Protein AF-X1U9V8-F1 (afdb_monomer_lite)

InterPro domains:
  IPR007696 DNA mismatch repair protein MutS, core [PF05192] (17-174)
  IPR007696 DNA mismatch repair protein MutS, core [SM00533] (2-206)
  IPR007861 DNA mismatch repair protein MutS, clamp [PF05190] (43-134)
  IPR027417 P-loop containing nucleoside triphosphate hydrolase [G3DSA:3.40.50.300] (182-241)
  IPR027417 P-loop containing nucleoside triphosphate hydrolase [SSF52540] (182-241)
  IPR036187 DNA mismatch repair protein MutS, core domain superfamily [SSF48334] (4-179)
  IPR045076 DNA mismatch repair MutS [PTHR11361] (25-241)

Secondary structure (DSSP, 8-state):
-THHHHHHHHH----HHHHHHHHHHB-SS--SSGGG---BPTTS-HHHHHHHHHHHHHHHHHHHHHHHHHHHH--TT-EEEEETTTEEEEEEEGGGGGG--TTPEEEEE-SSEEEEE-HHHHHHHHHHHHHHHHHHHHHHHHHHHHHHHHHTTHHHHHHHHHHHHHHHHHHHHHHHHHHTT--PPPP-SSSEEEEEEE--TTHHHH-SSS----EEEEEETTTBS-------TTSSHHHH-

Foldseek 3Di:
DPPVCVVLVVLQDDPVVLVVLQVQFADPDADPDLLVPPGGDPPPDPVLNVLVVQLVVLVVVLVCVQVVVCVVQVQPPWDWDQDPVQGIWIWGFPVCPVSDDPQWAWDADDPGTTITDGPVNVVSRVSNVVSSVVSSVVSVVSVVVSVVVVVVCVVSVVSSVVSVVVVVVVVVVVCLCVVVVNDDDDDDPFQKDWDDQADQSVVQVVDDPDGTRGDIDIDGPPPHPDDDDDDDPPPCPVVVD

Radius of gyration: 37.0 Å; chains: 1; bounding box: 80×45×92 Å

Structure (mmCIF, N/CA/C/O backbone):
data_AF-X1U9V8-F1
#
_entry.id   AF-X1U9V8-F1
#
loop_
_atom_site.group_PDB
_atom_site.id
_atom_site.type_symbol
_atom_site.label_atom_id
_atom_site.label_alt_id
_atom_site.label_comp_id
_atom_site.label_asym_id
_atom_site.label_entity_id
_atom_site.label_seq_id
_atom_site.pdbx_PDB_ins_code
_atom_site.Cartn_x
_atom_site.Cartn_y
_atom_site.Cartn_z
_atom_site.occupancy
_atom_site.B_iso_or_equiv
_atom_site.auth_seq_id
_atom_site.auth_comp_id
_atom_site.auth_asym_id
_atom_site.auth_atom_id
_atom_site.pdbx_PDB_model_num
ATOM 1 N N . GLY A 1 1 ? 20.870 -18.291 -27.770 1.00 47.66 1 GLY A N 1
ATOM 2 C CA . GLY A 1 1 ? 19.535 -17.671 -27.736 1.00 47.66 1 GLY A CA 1
ATOM 3 C C . GLY A 1 1 ? 19.126 -17.398 -26.309 1.00 47.66 1 GLY A C 1
ATOM 4 O O . GLY A 1 1 ? 19.008 -16.241 -25.942 1.00 47.66 1 GLY A O 1
ATOM 5 N N . ASP A 1 2 ? 19.013 -18.451 -25.500 1.00 52.34 2 ASP A N 1
ATOM 6 C CA . ASP A 1 2 ? 18.370 -18.388 -24.178 1.00 52.34 2 ASP A CA 1
ATOM 7 C C . ASP A 1 2 ? 19.174 -17.698 -23.061 1.00 52.34 2 ASP A C 1
ATOM 9 O O . ASP A 1 2 ? 18.604 -17.300 -22.052 1.00 52.34 2 ASP A O 1
ATOM 13 N N . SER A 1 3 ? 20.487 -17.486 -23.215 1.00 64.06 3 SER A N 1
ATOM 14 C CA . SER A 1 3 ? 21.319 -17.017 -22.093 1.00 64.06 3 SER A CA 1
ATOM 15 C C . SER A 1 3 ? 21.092 -15.559 -21.674 1.00 64.06 3 SER A C 1
ATOM 17 O O . SER A 1 3 ? 21.419 -15.211 -20.546 1.00 64.06 3 SER A O 1
ATOM 19 N N . LEU A 1 4 ? 20.548 -14.699 -22.546 1.00 73.69 4 LEU A N 1
ATOM 20 C CA . LEU A 1 4 ? 20.422 -13.256 -22.277 1.00 73.69 4 LEU A CA 1
ATOM 21 C C . LEU A 1 4 ? 19.292 -12.905 -21.299 1.00 73.69 4 LEU A C 1
ATOM 23 O O . LEU A 1 4 ? 19.323 -11.829 -20.713 1.00 73.69 4 LEU A O 1
ATOM 27 N N . ILE A 1 5 ? 18.311 -13.795 -21.128 1.00 81.00 5 ILE A N 1
ATOM 28 C CA . ILE A 1 5 ? 17.134 -13.578 -20.266 1.00 81.00 5 ILE A CA 1
ATOM 29 C C . ILE A 1 5 ? 17.153 -14.526 -19.055 1.00 81.00 5 ILE A C 1
ATOM 31 O O . ILE A 1 5 ? 16.421 -14.316 -18.096 1.00 81.00 5 ILE A O 1
ATOM 35 N N . ASN A 1 6 ? 18.032 -15.534 -19.035 1.00 85.38 6 ASN A N 1
ATOM 36 C CA . ASN A 1 6 ? 18.112 -16.490 -17.926 1.00 85.38 6 ASN A CA 1
ATOM 37 C C . ASN A 1 6 ? 18.363 -15.824 -16.567 1.00 85.38 6 ASN A C 1
ATOM 39 O O . ASN A 1 6 ? 17.766 -16.242 -15.582 1.00 85.38 6 ASN A O 1
ATOM 43 N N . TRP A 1 7 ? 19.146 -14.743 -16.525 1.00 87.44 7 TRP A N 1
ATOM 44 C CA . TRP A 1 7 ? 19.353 -13.989 -15.288 1.00 87.44 7 TRP A CA 1
ATOM 45 C C . TRP A 1 7 ? 18.036 -13.414 -14.733 1.00 87.44 7 TRP A C 1
ATOM 47 O O . TRP A 1 7 ? 17.821 -13.460 -13.530 1.00 87.44 7 TRP A O 1
ATOM 57 N N . LEU A 1 8 ? 17.097 -12.967 -15.584 1.00 87.94 8 LEU A N 1
ATOM 58 C CA . LEU A 1 8 ? 15.777 -12.508 -15.126 1.00 87.94 8 LEU A CA 1
ATOM 59 C C . LEU A 1 8 ? 14.996 -13.639 -14.466 1.00 87.94 8 LEU A C 1
ATOM 61 O O . LEU A 1 8 ? 14.300 -13.415 -13.483 1.00 87.94 8 LEU A O 1
ATOM 65 N N . ARG A 1 9 ? 15.116 -14.864 -14.983 1.00 85.62 9 ARG A N 1
ATOM 66 C CA . ARG A 1 9 ? 14.482 -16.038 -14.377 1.00 85.62 9 ARG A CA 1
ATOM 67 C C . ARG A 1 9 ? 15.081 -16.360 -13.007 1.00 85.62 9 ARG A C 1
ATOM 69 O O . ARG A 1 9 ? 14.343 -16.781 -12.121 1.00 85.62 9 ARG A O 1
ATOM 76 N N . ASP A 1 10 ? 16.383 -16.153 -12.840 1.00 86.81 10 ASP A N 1
ATOM 77 C CA . ASP A 1 10 ? 17.079 -16.379 -11.572 1.00 86.81 10 ASP A CA 1
ATOM 78 C C . ASP A 1 10 ? 16.737 -15.321 -10.509 1.00 86.81 10 ASP A C 1
ATOM 80 O O . ASP A 1 10 ? 16.761 -15.641 -9.316 1.00 86.81 10 ASP A O 1
ATOM 84 N N . GLU A 1 11 ? 16.384 -14.102 -10.932 1.00 87.69 11 GLU A N 1
ATOM 85 C CA . GLU A 1 11 ? 15.936 -12.995 -10.070 1.00 87.69 11 GLU A CA 1
ATOM 86 C C . GLU A 1 11 ? 14.419 -13.020 -9.788 1.00 87.69 11 GLU A C 1
ATOM 88 O O . GLU A 1 11 ? 13.974 -12.599 -8.722 1.00 87.69 11 GLU A O 1
ATOM 93 N N . LEU A 1 12 ? 13.600 -13.570 -10.696 1.00 88.19 12 LEU A N 1
ATOM 94 C CA . LEU A 1 12 ? 12.152 -13.774 -10.518 1.00 88.19 12 LEU A CA 1
ATOM 95 C C . LEU A 1 12 ? 11.850 -14.962 -9.589 1.00 88.19 12 LEU A C 1
ATOM 97 O O . LEU A 1 12 ? 11.135 -15.900 -9.950 1.00 88.19 12 LEU A O 1
ATOM 101 N N . LYS A 1 13 ? 12.394 -14.929 -8.373 1.00 87.44 13 LYS A N 1
ATOM 102 C CA . LYS A 1 13 ? 12.151 -15.935 -7.335 1.00 87.44 13 LYS A CA 1
ATOM 103 C C . LYS A 1 13 ? 10.982 -15.514 -6.451 1.00 87.44 13 LYS A C 1
ATOM 105 O O . LYS A 1 13 ? 11.129 -14.564 -5.685 1.00 87.44 13 LYS A O 1
ATOM 110 N N . PRO A 1 14 ? 9.839 -16.221 -6.501 1.00 85.69 14 PRO A N 1
ATOM 111 C CA . PRO A 1 14 ? 8.702 -15.900 -5.653 1.00 85.69 14 PRO A CA 1
ATOM 112 C C . PRO A 1 14 ? 9.069 -15.971 -4.169 1.00 85.69 14 PRO A C 1
ATOM 114 O O . PRO A 1 14 ? 9.855 -16.826 -3.759 1.00 85.69 14 PRO A O 1
ATOM 117 N N . CYS A 1 15 ? 8.418 -15.132 -3.364 1.00 88.38 15 CYS A N 1
ATOM 118 C CA . CYS A 1 15 ? 8.516 -15.148 -1.905 1.00 88.38 15 CYS A CA 1
ATOM 119 C C . CYS A 1 15 ? 7.178 -15.625 -1.298 1.00 88.38 15 CYS A C 1
ATOM 121 O O . CYS A 1 15 ? 6.464 -14.829 -0.679 1.00 88.38 15 CYS A O 1
ATOM 123 N N . PRO A 1 16 ? 6.762 -16.889 -1.534 1.00 91.75 16 PRO A N 1
ATOM 124 C CA . PRO A 1 16 ? 5.409 -17.347 -1.220 1.00 91.75 16 PRO A CA 1
ATOM 125 C C . PRO A 1 16 ? 5.117 -17.327 0.281 1.00 91.75 16 PRO A C 1
ATOM 127 O O . PRO A 1 16 ? 3.978 -17.101 0.676 1.00 91.75 16 PRO A O 1
ATOM 130 N N . GLU A 1 17 ? 6.136 -17.517 1.116 1.00 92.88 17 GLU A N 1
ATOM 131 C CA . GLU A 1 17 ? 6.015 -17.473 2.574 1.00 92.88 17 GLU A CA 1
ATOM 132 C C . GLU A 1 17 ? 5.517 -16.108 3.076 1.00 92.88 17 GLU A C 1
ATOM 134 O O . GLU A 1 17 ? 4.557 -16.049 3.839 1.00 92.88 17 GLU A O 1
ATOM 139 N N . PHE A 1 18 ? 6.077 -15.004 2.569 1.00 93.12 18 PHE A N 1
ATOM 140 C CA . PHE A 1 18 ? 5.663 -13.654 2.957 1.00 93.12 18 PHE A CA 1
ATOM 141 C C . PHE A 1 18 ? 4.331 -13.261 2.330 1.00 93.12 18 PHE A C 1
ATOM 143 O O . PHE A 1 18 ? 3.527 -12.595 2.975 1.00 93.12 18 PHE A O 1
ATOM 150 N N . ALA A 1 19 ? 4.059 -13.710 1.101 1.00 93.50 19 ALA A N 1
ATOM 151 C CA . ALA A 1 19 ? 2.743 -13.535 0.493 1.00 93.50 19 ALA A CA 1
ATOM 152 C C . ALA A 1 19 ? 1.649 -14.235 1.319 1.00 93.50 19 ALA A C 1
ATOM 154 O O . ALA A 1 19 ? 0.585 -13.662 1.543 1.00 93.50 19 ALA A O 1
ATOM 155 N N . THR A 1 20 ? 1.936 -15.441 1.818 1.00 95.69 20 THR A N 1
ATOM 156 C CA . THR A 1 20 ? 1.023 -16.219 2.668 1.00 95.69 20 THR A CA 1
ATOM 157 C C . THR A 1 20 ? 0.838 -15.542 4.020 1.00 95.69 20 THR A C 1
ATOM 159 O O . THR A 1 20 ? -0.295 -15.320 4.429 1.00 95.69 20 THR A O 1
ATOM 162 N N . LEU A 1 21 ? 1.930 -15.109 4.662 1.00 95.88 21 LEU A N 1
ATOM 163 C CA . LEU A 1 21 ? 1.878 -14.341 5.907 1.00 95.88 21 LEU A CA 1
ATOM 164 C C . LEU A 1 21 ? 0.991 -13.096 5.770 1.00 95.88 21 LEU A C 1
ATOM 166 O O . LEU A 1 21 ? 0.131 -12.863 6.612 1.00 95.88 21 LEU A O 1
ATOM 170 N N . ILE A 1 22 ? 1.175 -12.300 4.711 1.00 96.12 22 ILE A N 1
ATOM 171 C CA . ILE A 1 22 ? 0.363 -11.098 4.478 1.00 96.12 22 ILE A CA 1
ATOM 172 C C . ILE A 1 22 ? -1.104 -11.477 4.250 1.00 96.12 22 ILE A C 1
ATOM 174 O O . ILE A 1 22 ? -1.985 -10.841 4.826 1.00 96.12 22 ILE A O 1
ATOM 178 N N . ALA A 1 23 ? -1.375 -12.516 3.455 1.00 96.12 23 ALA A N 1
ATOM 179 C CA . ALA A 1 23 ? -2.735 -12.967 3.170 1.00 96.12 23 ALA A CA 1
ATOM 180 C C . ALA A 1 23 ? -3.468 -13.467 4.428 1.00 96.12 23 ALA A C 1
ATOM 182 O O . ALA A 1 23 ? -4.649 -13.178 4.611 1.00 96.12 23 ALA A O 1
ATOM 183 N N . GLU A 1 24 ? -2.774 -14.184 5.311 1.00 96.81 24 GLU A N 1
ATOM 184 C CA . GLU A 1 24 ? -3.326 -14.685 6.573 1.00 96.81 24 GLU A CA 1
ATOM 185 C C . GLU A 1 24 ? -3.474 -13.582 7.627 1.00 96.81 24 GLU A C 1
ATOM 187 O O . GLU A 1 24 ? -4.406 -13.625 8.431 1.00 96.81 24 GLU A O 1
ATOM 192 N N . ALA A 1 25 ? -2.591 -12.581 7.620 1.00 97.19 25 ALA A N 1
ATOM 193 C CA . ALA A 1 25 ? -2.524 -11.577 8.674 1.00 97.19 25 ALA A CA 1
ATOM 194 C C . ALA A 1 25 ? -3.307 -10.292 8.390 1.00 97.19 25 ALA A C 1
ATOM 196 O O . ALA A 1 25 ? -3.819 -9.678 9.325 1.00 97.19 25 ALA A O 1
ATOM 197 N N . ILE A 1 26 ? -3.406 -9.866 7.129 1.00 96.94 26 ILE A N 1
ATOM 198 C CA . ILE A 1 26 ? -4.000 -8.583 6.730 1.00 96.94 26 ILE A CA 1
ATOM 199 C C . ILE A 1 26 ? -5.325 -8.830 6.003 1.00 96.94 26 ILE A C 1
ATOM 201 O O . ILE A 1 26 ? -5.454 -9.767 5.212 1.00 96.94 26 ILE A O 1
ATOM 205 N N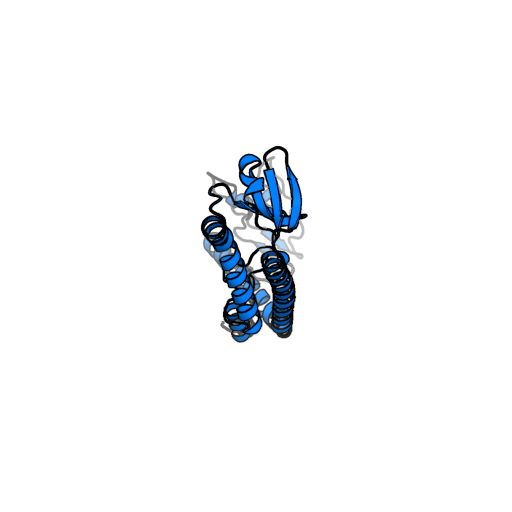 . VAL A 1 27 ? -6.337 -8.008 6.289 1.00 96.88 27 VAL A N 1
ATOM 206 C CA . VAL A 1 27 ? -7.627 -8.049 5.575 1.00 96.88 27 VAL A CA 1
ATOM 207 C C . VAL A 1 27 ? -7.472 -7.610 4.112 1.00 96.88 27 VAL A C 1
ATOM 209 O O . VAL A 1 27 ? -6.570 -6.850 3.782 1.00 96.88 27 VAL A O 1
ATOM 212 N N . ASP A 1 28 ? -8.375 -8.042 3.228 1.00 94.94 28 ASP A N 1
ATOM 213 C CA . ASP A 1 28 ? -8.261 -7.763 1.782 1.00 94.94 28 ASP A CA 1
ATOM 214 C C . ASP A 1 28 ? -8.384 -6.268 1.438 1.00 94.94 28 ASP A C 1
ATOM 216 O O . ASP A 1 28 ? -7.817 -5.793 0.457 1.00 94.94 28 ASP A O 1
ATOM 220 N N . GLN A 1 29 ? -9.140 -5.525 2.249 1.00 93.81 29 GLN A N 1
ATOM 221 C CA . GLN A 1 29 ? -9.331 -4.081 2.121 1.00 93.81 29 GLN A CA 1
ATOM 222 C C . GLN A 1 29 ? -9.032 -3.417 3.466 1.00 93.81 29 GLN A C 1
ATOM 224 O O . GLN A 1 29 ? -9.960 -3.164 4.240 1.00 93.81 29 GLN A O 1
ATOM 229 N N . PRO A 1 30 ? -7.746 -3.199 3.796 1.00 93.75 30 PRO A N 1
ATOM 230 C CA . PRO A 1 30 ? -7.390 -2.546 5.041 1.00 93.75 30 PRO A CA 1
ATOM 231 C C . PRO A 1 30 ? -7.790 -1.061 4.987 1.00 93.75 30 PRO A C 1
ATOM 233 O O . PRO A 1 30 ? -7.754 -0.454 3.910 1.00 93.75 30 PRO A O 1
ATOM 236 N N . PRO A 1 31 ? -8.167 -0.461 6.126 1.00 93.56 31 PRO A N 1
ATOM 237 C CA . PRO A 1 31 ? -8.368 0.980 6.216 1.00 93.56 31 PRO A CA 1
ATOM 238 C C . PRO A 1 31 ? -7.096 1.768 5.877 1.00 93.56 31 PRO A C 1
ATOM 240 O O . PRO A 1 31 ? -5.984 1.237 5.890 1.00 93.56 31 PRO A O 1
ATOM 243 N N . ALA A 1 32 ? -7.264 3.057 5.570 1.00 90.06 32 ALA A N 1
ATOM 244 C CA . ALA A 1 32 ? -6.160 3.915 5.138 1.00 90.06 32 ALA A CA 1
ATOM 245 C C . ALA A 1 32 ? -5.178 4.225 6.278 1.00 90.06 32 ALA A C 1
ATOM 247 O O . ALA A 1 32 ? -3.977 4.376 6.045 1.00 90.06 32 ALA A O 1
ATOM 248 N N . GLY A 1 33 ? -5.701 4.333 7.500 1.00 86.81 33 GLY A N 1
ATOM 249 C CA . GLY A 1 33 ? -4.947 4.606 8.714 1.00 86.81 33 GLY A CA 1
ATOM 250 C C . GLY A 1 33 ? -4.965 3.419 9.667 1.00 86.81 33 GLY A C 1
ATOM 251 O O . GLY A 1 33 ? -5.968 2.722 9.813 1.00 86.81 33 GLY A O 1
ATOM 252 N N . LEU A 1 34 ? -3.847 3.195 10.353 1.00 86.38 34 LEU A N 1
ATOM 253 C CA . LEU A 1 34 ? -3.749 2.143 11.368 1.00 86.38 34 LEU A CA 1
ATOM 254 C C . LEU A 1 34 ? -4.539 2.494 12.639 1.00 86.38 34 LEU A C 1
ATOM 256 O O . LEU A 1 34 ? -4.984 1.612 13.368 1.00 86.38 34 LEU A O 1
ATOM 260 N N . ASP A 1 35 ? -4.744 3.788 12.869 1.00 82.56 35 ASP A N 1
ATOM 261 C CA . ASP A 1 35 ? -5.578 4.374 13.916 1.00 82.56 35 ASP A CA 1
ATOM 262 C C . ASP A 1 35 ? -7.077 4.104 13.721 1.00 82.56 35 ASP A C 1
ATOM 264 O O . ASP A 1 35 ? -7.828 4.087 14.698 1.00 82.56 35 ASP A O 1
ATOM 268 N N . GLU A 1 36 ? -7.514 3.836 12.488 1.00 83.62 36 GLU A N 1
ATOM 269 C CA . GLU A 1 36 ? -8.891 3.419 12.196 1.00 83.62 36 GLU A CA 1
ATOM 270 C C . GLU A 1 36 ? -9.168 1.973 12.660 1.00 83.62 36 GLU A C 1
ATOM 272 O O . GLU A 1 36 ? -10.324 1.608 12.892 1.00 83.62 36 GLU A O 1
ATOM 277 N N . GLY A 1 37 ? -8.109 1.175 12.870 1.00 88.94 37 GLY A N 1
ATOM 278 C CA . GLY A 1 37 ? -8.170 -0.223 13.303 1.00 88.94 37 GLY A CA 1
ATOM 279 C C . GLY A 1 37 ? -8.792 -1.163 12.264 1.00 88.94 37 GLY A C 1
ATOM 280 O O . GLY A 1 37 ? -9.273 -0.742 11.220 1.00 88.94 37 GLY A O 1
ATOM 281 N N . GLY A 1 38 ? -8.802 -2.471 12.532 1.00 92.12 38 GLY A N 1
ATOM 282 C CA . GLY A 1 38 ? -9.385 -3.452 11.601 1.00 92.12 38 GLY A CA 1
ATOM 283 C C . GLY A 1 38 ? -8.499 -3.802 10.398 1.00 92.12 38 GLY A C 1
ATOM 284 O O . GLY A 1 38 ? -8.998 -4.275 9.382 1.00 92.12 38 GLY A O 1
ATOM 285 N N . VAL A 1 39 ? -7.189 -3.597 10.525 1.00 96.00 39 VAL A N 1
ATOM 286 C CA . VAL A 1 39 ? -6.159 -3.992 9.556 1.00 96.00 39 VAL A CA 1
ATOM 287 C C . VAL A 1 39 ? -5.858 -5.492 9.660 1.00 96.00 39 VAL A C 1
ATOM 289 O O . VAL A 1 39 ? -5.671 -6.167 8.648 1.00 96.00 39 VAL A O 1
ATOM 292 N N . ILE A 1 40 ? -5.825 -6.029 10.882 1.00 97.12 40 ILE A N 1
ATOM 293 C CA . ILE A 1 40 ? -5.470 -7.424 11.154 1.00 97.12 40 ILE A CA 1
ATOM 294 C C . ILE A 1 40 ? -6.686 -8.330 10.959 1.00 97.12 40 ILE A C 1
ATOM 296 O O . ILE A 1 40 ? -7.760 -8.099 11.538 1.00 97.12 40 ILE A O 1
ATOM 300 N N . ARG A 1 41 ? -6.497 -9.393 10.173 1.00 97.12 41 ARG A N 1
ATOM 301 C CA . ARG A 1 41 ? -7.519 -10.380 9.821 1.00 97.12 41 ARG A CA 1
ATOM 302 C C . ARG A 1 41 ? -8.001 -11.151 11.062 1.00 97.12 41 ARG A C 1
ATOM 304 O O . ARG A 1 41 ? -7.181 -11.553 11.890 1.00 97.12 41 ARG A O 1
ATOM 311 N N . PRO A 1 42 ? -9.321 -11.382 11.212 1.00 96.00 42 PRO A N 1
ATOM 312 C CA . PRO A 1 42 ? -9.840 -12.281 12.241 1.00 96.00 42 PRO A CA 1
ATOM 313 C C . PRO A 1 42 ? -9.233 -13.683 12.118 1.00 96.00 42 PRO A C 1
ATOM 315 O O . PRO A 1 42 ? -9.107 -14.202 11.010 1.00 96.00 42 PRO A O 1
ATOM 318 N N . GLY A 1 43 ? -8.884 -14.301 13.241 1.00 95.69 43 GLY A N 1
ATOM 319 C CA . GLY A 1 43 ? -8.235 -15.611 13.300 1.00 95.69 43 GLY A CA 1
ATOM 320 C C . GLY A 1 43 ? -6.706 -15.564 13.317 1.00 95.69 43 GLY A C 1
ATOM 321 O O . GLY A 1 43 ? -6.088 -16.568 13.662 1.00 95.69 43 GLY A O 1
ATOM 322 N N . PHE A 1 44 ? -6.084 -14.419 13.007 1.00 97.19 44 PHE A N 1
ATOM 323 C CA . PHE A 1 44 ? -4.624 -14.284 13.051 1.00 97.19 44 PHE A CA 1
ATOM 324 C C . PHE A 1 44 ? -4.078 -14.239 14.487 1.00 97.19 44 PHE A C 1
ATOM 326 O O . PHE A 1 44 ? -3.019 -14.789 14.779 1.00 97.19 44 PHE A O 1
ATOM 333 N N . SER A 1 45 ? -4.807 -13.600 15.408 1.00 97.44 45 SER A N 1
ATOM 334 C CA . SER A 1 45 ? -4.427 -13.493 16.819 1.00 97.44 45 SER A CA 1
ATOM 335 C C . SER A 1 45 ? -5.628 -13.768 17.717 1.00 97.44 45 SER A C 1
ATOM 337 O O . SER A 1 45 ? -6.588 -12.998 17.744 1.00 97.44 45 SER A O 1
ATOM 339 N N . GLN A 1 46 ? -5.539 -14.846 18.501 1.00 97.12 46 GLN A N 1
ATOM 340 C CA . GLN A 1 46 ? -6.582 -15.235 19.457 1.00 97.12 46 GLN A CA 1
ATOM 341 C C . GLN A 1 46 ? -6.832 -14.153 20.516 1.00 97.12 46 GLN A C 1
ATOM 343 O O . GLN A 1 46 ? -7.978 -13.928 20.912 1.00 97.12 46 GLN A O 1
ATOM 348 N N . ASP A 1 47 ? -5.781 -13.451 20.943 1.00 95.75 47 ASP A N 1
ATOM 349 C CA . ASP A 1 47 ? -5.880 -12.365 21.919 1.00 95.75 47 ASP A CA 1
ATOM 350 C C . ASP A 1 47 ? -6.644 -11.170 21.339 1.00 95.75 47 ASP A C 1
ATOM 352 O O . ASP A 1 47 ? -7.559 -10.638 21.976 1.00 95.75 47 ASP A O 1
ATOM 356 N N . LEU A 1 48 ? -6.324 -10.781 20.099 1.00 96.25 48 LEU A N 1
ATOM 357 C CA . LEU A 1 48 ? -7.018 -9.696 19.407 1.00 96.25 48 LEU A CA 1
ATOM 358 C C . LEU A 1 48 ? -8.491 -10.041 19.169 1.00 96.25 48 LEU A C 1
ATOM 360 O O . LEU A 1 48 ? -9.371 -9.210 19.406 1.00 96.25 48 LEU A O 1
ATOM 364 N N . ASP A 1 49 ? -8.770 -11.273 18.751 1.00 96.38 49 ASP A N 1
ATOM 365 C CA . ASP A 1 49 ? -10.134 -11.752 18.535 1.00 96.38 49 ASP A CA 1
ATOM 366 C C . ASP A 1 49 ? -10.940 -11.777 19.838 1.00 96.38 49 ASP A C 1
ATOM 368 O O . ASP A 1 49 ? -12.099 -11.351 19.861 1.00 96.38 49 ASP A O 1
ATOM 372 N N . SER A 1 50 ? -10.315 -12.191 20.942 1.00 95.44 50 SER A N 1
ATOM 373 C CA . SER A 1 50 ? -10.932 -12.185 22.271 1.00 95.44 50 SER A CA 1
ATOM 374 C C . SER A 1 50 ? -11.291 -10.767 22.715 1.00 95.44 50 SER A C 1
ATOM 376 O O . SER A 1 50 ? -12.420 -10.518 23.146 1.00 95.44 50 SER A O 1
ATOM 378 N N . LEU A 1 51 ? -10.380 -9.803 22.543 1.00 94.50 51 LEU A N 1
ATOM 379 C CA . LEU A 1 51 ? -10.644 -8.396 22.858 1.00 94.50 51 LEU A CA 1
ATOM 380 C C . LEU A 1 51 ? -11.760 -7.809 21.980 1.00 94.50 51 LEU A C 1
ATOM 382 O O . LEU A 1 51 ? -12.659 -7.127 22.488 1.00 94.50 51 LEU A O 1
ATOM 386 N N . ARG A 1 52 ? -11.749 -8.103 20.672 1.00 94.50 52 ARG A N 1
ATOM 387 C CA . ARG A 1 52 ? -12.802 -7.685 19.729 1.00 94.50 52 ARG A CA 1
ATOM 388 C C . ARG A 1 52 ? -14.163 -8.247 20.140 1.00 94.50 52 ARG A C 1
ATOM 390 O O . ARG A 1 52 ? -15.152 -7.508 20.144 1.00 94.50 52 ARG A O 1
ATOM 397 N N . LEU A 1 53 ? -14.219 -9.517 20.542 1.00 94.19 53 LEU A N 1
ATOM 398 C CA . LEU A 1 53 ? -15.440 -10.163 21.021 1.00 94.19 53 LEU A CA 1
ATOM 399 C C . LEU A 1 53 ? -15.947 -9.530 22.324 1.00 94.19 53 LEU A C 1
ATOM 401 O O . LEU A 1 53 ? -17.134 -9.218 22.422 1.00 94.19 53 LEU A O 1
ATOM 405 N N . MET A 1 54 ? -15.065 -9.275 23.296 1.00 91.50 54 MET A N 1
ATOM 406 C CA . MET A 1 54 ? -15.423 -8.589 24.544 1.00 91.50 54 MET A CA 1
ATOM 407 C C . MET A 1 54 ? -16.007 -7.196 24.281 1.00 91.50 54 MET A C 1
ATOM 409 O O . MET A 1 54 ? -17.079 -6.870 24.794 1.00 91.50 54 MET A O 1
ATOM 413 N N . SER A 1 55 ? -15.353 -6.397 23.431 1.00 90.81 55 SER A N 1
ATOM 414 C CA . SER A 1 55 ? -15.836 -5.062 23.055 1.00 90.81 55 SER A CA 1
ATOM 415 C C . SER A 1 55 ? -17.197 -5.129 22.351 1.00 90.81 55 SER A C 1
ATOM 417 O O . SER A 1 55 ? -18.101 -4.347 22.655 1.00 90.81 55 SER A O 1
ATOM 419 N N . LYS A 1 56 ? -17.384 -6.101 21.448 1.00 91.56 56 LYS A N 1
ATOM 420 C CA . LYS A 1 56 ? -18.657 -6.331 20.751 1.00 91.56 56 LYS A CA 1
ATOM 421 C C . LYS A 1 56 ? -19.778 -6.708 21.721 1.00 91.56 56 LYS A C 1
ATOM 423 O O . LYS A 1 56 ? -20.862 -6.135 21.634 1.00 91.56 56 LYS A O 1
ATOM 428 N N . ASN A 1 57 ? -19.517 -7.616 22.659 1.00 91.88 57 ASN A N 1
ATOM 429 C CA . ASN A 1 57 ? -20.498 -8.047 23.657 1.00 91.88 57 ASN A CA 1
ATOM 430 C C . ASN A 1 57 ? -20.905 -6.893 24.583 1.00 91.88 57 ASN A C 1
ATOM 432 O O . ASN A 1 57 ? -22.094 -6.698 24.827 1.00 91.88 57 ASN A O 1
ATOM 436 N N . ALA A 1 58 ? -19.948 -6.076 25.028 1.00 89.12 58 ALA A N 1
ATOM 437 C CA . ALA A 1 58 ? -20.234 -4.897 25.842 1.00 89.12 58 ALA A CA 1
ATOM 438 C C . ALA A 1 58 ? -21.065 -3.847 25.077 1.00 89.12 58 ALA A C 1
ATOM 440 O O . ALA A 1 58 ? -22.032 -3.308 25.612 1.00 89.12 58 ALA A O 1
ATOM 441 N N . LYS A 1 59 ? -20.769 -3.602 23.792 1.00 87.12 59 LYS A N 1
ATOM 442 C CA . LYS A 1 59 ? -21.597 -2.726 22.938 1.00 87.12 59 LYS A CA 1
ATOM 443 C C . LYS A 1 59 ? -23.008 -3.282 22.735 1.00 87.12 59 LYS A C 1
ATOM 445 O O . LYS A 1 59 ? -23.972 -2.521 22.764 1.00 87.12 59 LYS A O 1
ATOM 450 N N . GLN A 1 60 ? -23.138 -4.598 22.562 1.00 89.81 60 GLN A N 1
ATOM 451 C CA . GLN A 1 60 ? -24.436 -5.260 22.429 1.00 89.81 60 GLN A CA 1
ATOM 452 C C . GLN A 1 60 ? -25.265 -5.142 23.713 1.00 89.81 60 GLN A C 1
ATOM 454 O O . GLN A 1 60 ? -26.475 -4.927 23.639 1.00 89.81 60 GLN A O 1
ATOM 459 N N . TYR A 1 61 ? -24.620 -5.240 24.877 1.00 88.56 61 TYR A N 1
ATOM 460 C CA . TYR A 1 61 ? -25.259 -4.994 26.165 1.00 88.56 61 TYR A CA 1
ATOM 461 C C . TYR A 1 61 ? -25.820 -3.567 26.239 1.00 88.56 61 TYR A C 1
ATOM 463 O O . TYR A 1 61 ? -27.014 -3.387 26.470 1.00 88.56 61 TYR A O 1
ATOM 471 N N . LEU A 1 62 ? -25.007 -2.555 25.914 1.00 85.50 62 LEU A N 1
ATOM 472 C CA . LEU A 1 62 ? -25.444 -1.152 25.908 1.00 85.50 62 LEU A CA 1
ATOM 473 C C . LEU A 1 62 ? -26.577 -0.868 24.913 1.00 85.50 62 LEU A C 1
ATOM 475 O O . LEU A 1 62 ? -27.473 -0.081 25.211 1.00 85.50 62 LEU A O 1
ATOM 479 N N . ALA A 1 63 ? -26.579 -1.534 23.756 1.00 84.62 63 ALA A N 1
ATOM 480 C CA . ALA A 1 63 ? -27.669 -1.428 22.786 1.00 84.62 63 ALA A CA 1
ATOM 481 C C . ALA A 1 63 ? -29.002 -1.982 23.330 1.00 84.62 63 ALA A C 1
ATOM 483 O O . ALA A 1 63 ? -30.074 -1.513 22.944 1.00 84.62 63 ALA A O 1
ATOM 484 N N . ASN A 1 64 ? -28.944 -2.960 24.237 1.00 90.38 64 ASN A N 1
ATOM 485 C CA . ASN A 1 64 ? -30.116 -3.549 24.882 1.00 90.38 64 ASN A CA 1
ATOM 486 C C . ASN A 1 64 ? -30.526 -2.818 26.172 1.00 90.38 64 ASN A C 1
ATOM 488 O O . ASN A 1 64 ? -31.693 -2.905 26.564 1.00 90.38 64 ASN A O 1
ATOM 492 N N . LEU A 1 65 ? -29.609 -2.064 26.787 1.00 90.12 65 LEU A N 1
ATOM 493 C CA . LEU A 1 65 ? -29.823 -1.365 28.055 1.00 90.12 65 LEU A CA 1
ATOM 494 C C . LEU A 1 65 ? -31.015 -0.401 28.000 1.00 90.12 65 LEU A C 1
ATOM 496 O O . LEU A 1 65 ? -31.805 -0.344 28.935 1.00 90.12 65 LEU A O 1
ATOM 500 N N . GLU A 1 66 ? -31.213 0.310 26.883 1.00 89.56 66 GLU A N 1
ATOM 501 C CA . GLU A 1 66 ? -32.367 1.210 26.728 1.00 89.56 66 GLU A CA 1
ATOM 502 C C . GLU A 1 66 ? -33.699 0.473 26.905 1.00 89.56 66 GLU A C 1
ATOM 504 O O . GLU A 1 66 ? -34.616 0.981 27.549 1.00 89.56 66 GLU A O 1
ATOM 509 N N . ARG A 1 67 ? -33.817 -0.731 26.338 1.00 92.25 67 ARG A N 1
ATOM 510 C CA . ARG A 1 67 ? -35.036 -1.536 26.445 1.00 92.25 67 ARG A CA 1
ATOM 511 C C . ARG A 1 67 ? -35.224 -2.047 27.867 1.00 92.25 67 ARG A C 1
ATOM 513 O O . ARG A 1 67 ? -36.312 -1.897 28.412 1.00 92.25 67 ARG A O 1
ATOM 520 N N . GLN A 1 68 ? -34.162 -2.591 28.455 1.00 91.94 68 GLN A N 1
ATOM 521 C CA . GLN A 1 68 ? -34.178 -3.120 29.818 1.00 91.94 68 GLN A CA 1
ATOM 522 C C . GLN A 1 68 ? -34.562 -2.037 30.831 1.00 91.94 68 GLN A C 1
ATOM 524 O O . GLN A 1 68 ? -35.445 -2.252 31.656 1.00 91.94 68 GLN A O 1
ATOM 529 N N . GLU A 1 69 ? -33.994 -0.835 30.713 1.00 92.06 69 GLU A N 1
ATOM 530 C CA . GLU A 1 69 ? -34.324 0.274 31.608 1.00 92.06 69 GLU A CA 1
ATOM 531 C C . GLU A 1 69 ? -35.729 0.835 31.367 1.00 92.06 69 GLU A C 1
ATOM 533 O O . GLU A 1 69 ? -36.408 1.219 32.321 1.00 92.06 69 GLU A O 1
ATOM 538 N N . ARG A 1 70 ? -36.228 0.845 30.124 1.00 92.81 70 ARG A N 1
ATOM 539 C CA . ARG A 1 70 ? -37.633 1.197 29.842 1.00 92.81 70 ARG A CA 1
ATOM 540 C C . ARG A 1 70 ? -38.610 0.220 30.486 1.00 92.81 70 ARG A C 1
ATOM 542 O O . ARG A 1 70 ? -39.618 0.659 31.033 1.00 92.81 70 ARG A O 1
ATOM 549 N N . GLU A 1 71 ? -38.325 -1.076 30.410 1.00 92.69 71 GLU A N 1
ATOM 550 C CA . GLU A 1 71 ? -39.143 -2.126 31.026 1.00 92.69 71 GLU A CA 1
ATOM 551 C C . GLU A 1 71 ? -39.076 -2.056 32.557 1.00 92.69 71 GLU A C 1
ATOM 553 O O . GLU A 1 71 ? -40.112 -2.135 33.213 1.00 92.69 71 GLU A O 1
ATOM 558 N N . ARG A 1 72 ? -37.884 -1.821 33.122 1.00 92.38 72 ARG A N 1
ATOM 559 C CA . ARG A 1 72 ? -37.664 -1.708 34.571 1.00 92.38 72 ARG A CA 1
ATOM 560 C C . ARG A 1 72 ? -38.341 -0.482 35.183 1.00 92.38 72 ARG A C 1
ATOM 562 O O . ARG A 1 72 ? -38.949 -0.583 36.243 1.00 92.38 72 ARG A O 1
ATOM 569 N N . THR A 1 73 ? -38.207 0.678 34.542 1.00 90.44 73 THR A N 1
ATOM 570 C CA . THR A 1 73 ? -38.668 1.966 35.096 1.00 90.44 73 THR A CA 1
ATOM 571 C C . THR A 1 73 ? -40.073 2.360 34.647 1.00 90.44 73 THR A C 1
ATOM 573 O O . THR A 1 73 ? -40.690 3.228 35.255 1.00 90.44 73 THR A O 1
ATOM 576 N N . GLY A 1 74 ? -40.583 1.772 33.559 1.00 90.75 74 GLY A N 1
ATOM 577 C CA . GLY A 1 74 ? -41.832 2.188 32.912 1.00 90.75 74 GLY A CA 1
ATOM 578 C C . GLY A 1 74 ? -41.721 3.486 32.095 1.00 90.75 74 GLY A C 1
ATOM 579 O O . GLY A 1 74 ? -42.693 3.906 31.457 1.00 90.75 74 GLY A O 1
ATOM 580 N N . ILE A 1 75 ? -40.544 4.125 32.053 1.00 91.62 75 ILE A N 1
ATOM 581 C CA . ILE A 1 75 ? -40.330 5.416 31.390 1.00 91.62 75 ILE A CA 1
ATOM 582 C C . ILE A 1 75 ? -40.146 5.210 29.881 1.00 91.62 75 ILE A C 1
ATOM 584 O O . ILE A 1 75 ? -39.030 5.120 29.375 1.00 91.62 75 ILE A O 1
ATOM 588 N N . LYS A 1 76 ? -41.241 5.213 29.112 1.00 89.69 76 LYS A N 1
ATOM 589 C CA . LYS A 1 76 ? -41.206 5.019 27.642 1.00 89.69 76 LYS A CA 1
ATOM 590 C C . LYS A 1 76 ? -40.310 6.012 26.889 1.00 89.69 76 LYS A C 1
ATOM 592 O O . LYS A 1 76 ? -39.814 5.694 25.814 1.00 89.69 76 LYS A O 1
ATOM 597 N N . SER A 1 77 ? -40.113 7.216 27.427 1.00 88.31 77 SER A N 1
ATOM 598 C CA . SER A 1 77 ? -39.292 8.259 26.801 1.00 88.31 77 SER A CA 1
ATOM 599 C C . SER A 1 77 ? -37.795 8.161 27.124 1.00 88.31 77 SER A C 1
ATOM 601 O O . SER A 1 77 ? -37.045 9.015 26.659 1.00 88.31 77 SER A O 1
ATOM 603 N N . LEU A 1 78 ? -37.365 7.193 27.944 1.00 92.31 78 LEU A N 1
ATOM 604 C CA . LEU A 1 78 ? -35.965 7.009 28.336 1.00 92.31 78 LEU A CA 1
ATOM 605 C C . LEU A 1 78 ? -35.109 6.709 27.105 1.00 92.31 78 LEU A C 1
ATOM 607 O O . LEU A 1 78 ? -35.523 5.906 26.270 1.00 92.31 78 LEU A O 1
ATOM 611 N N . LYS A 1 79 ? -33.940 7.342 26.983 1.00 90.88 79 LYS A N 1
ATOM 612 C CA . LYS A 1 79 ? -32.992 7.097 25.883 1.00 90.88 79 LYS A CA 1
ATOM 613 C C . LYS A 1 79 ? -31.590 6.852 26.413 1.00 90.88 79 LYS A C 1
ATOM 615 O O . LYS A 1 79 ? -31.150 7.583 27.299 1.00 90.88 79 LYS A O 1
ATOM 620 N N . VAL A 1 80 ? -30.882 5.882 25.843 1.00 91.38 80 VAL A N 1
ATOM 621 C CA . VAL A 1 80 ? -29.447 5.702 26.097 1.00 91.38 80 VAL A CA 1
ATOM 622 C C . VAL A 1 80 ? -28.677 6.373 24.968 1.00 91.38 80 VAL A C 1
ATOM 624 O O . VAL A 1 80 ? -28.900 6.096 23.793 1.00 91.38 80 VAL A O 1
ATOM 627 N N . GLY A 1 81 ? -27.789 7.297 25.318 1.00 88.62 81 GLY A N 1
ATOM 628 C CA . GLY A 1 81 ? -26.978 8.038 24.358 1.00 88.62 81 GLY A CA 1
ATOM 629 C C . GLY A 1 81 ? -25.497 7.975 24.699 1.00 88.62 81 GLY A C 1
ATOM 630 O O . GLY A 1 81 ? -25.114 7.635 25.816 1.00 88.62 81 GLY A O 1
ATOM 631 N N . TYR A 1 82 ? -24.663 8.341 23.728 1.00 88.00 82 TYR A N 1
ATOM 632 C CA . TYR A 1 82 ? -23.222 8.504 23.898 1.00 88.00 82 TYR A CA 1
ATOM 633 C C . TYR A 1 82 ? -22.808 9.923 23.506 1.00 88.00 82 TYR A C 1
ATOM 635 O O . TYR A 1 82 ? -23.306 10.490 22.532 1.00 88.00 82 TYR A O 1
ATOM 643 N N . ASN A 1 83 ? -21.903 10.515 24.277 1.00 87.06 83 ASN A N 1
ATOM 644 C CA . ASN A 1 83 ? -21.260 11.783 23.967 1.00 87.06 83 ASN A CA 1
ATOM 645 C C . ASN A 1 83 ? -19.745 11.622 24.126 1.00 87.06 83 ASN A C 1
ATOM 647 O O . ASN A 1 83 ? -19.295 11.051 25.109 1.00 87.06 83 ASN A O 1
ATOM 651 N N . LYS A 1 84 ? -18.946 12.173 23.207 1.00 79.19 84 LYS A N 1
ATOM 652 C CA . LYS A 1 84 ? -17.477 12.052 23.265 1.00 79.19 84 LYS A CA 1
ATOM 653 C C . LYS A 1 84 ? -16.851 12.609 24.553 1.00 79.19 84 LYS A C 1
ATOM 655 O O . LYS A 1 84 ? -15.832 12.098 24.989 1.00 79.19 84 LYS A O 1
ATOM 660 N N . VAL A 1 85 ? -17.438 13.651 25.145 1.00 79.38 85 VAL A N 1
ATOM 661 C CA . VAL A 1 85 ? -16.914 14.323 26.350 1.00 79.38 85 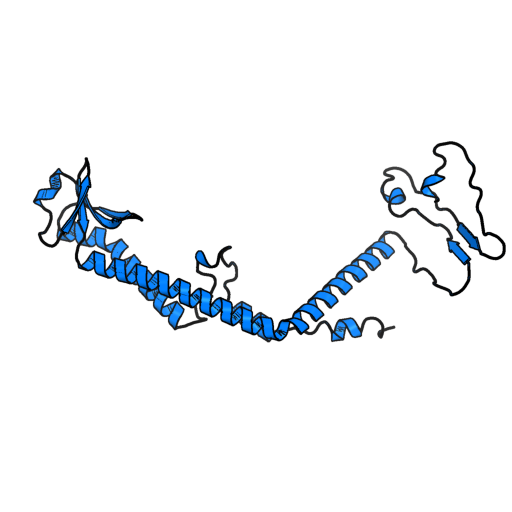VAL A CA 1
ATOM 662 C C . VAL A 1 85 ? -17.436 13.669 27.624 1.00 79.38 85 VAL A C 1
ATOM 664 O O . VAL A 1 85 ? -16.699 13.497 28.588 1.00 79.38 85 VAL A O 1
ATOM 667 N N . PHE A 1 86 ? -18.722 13.316 27.639 1.00 77.25 86 PHE A N 1
ATOM 668 C CA . PHE A 1 86 ? -19.398 12.832 28.843 1.00 77.25 86 PHE A CA 1
ATOM 669 C C . PHE A 1 86 ? -19.679 11.338 28.827 1.00 77.25 86 PHE A C 1
ATOM 671 O O . PHE A 1 86 ? -20.321 10.859 29.752 1.00 77.25 86 PHE A O 1
ATOM 678 N N . GLY A 1 87 ? -19.251 10.602 27.812 1.00 86.25 87 GLY A N 1
ATOM 679 C CA . GLY A 1 87 ? -19.463 9.168 27.749 1.00 86.25 87 GLY A CA 1
ATOM 680 C C . GLY A 1 87 ? -20.918 8.756 27.532 1.00 86.25 87 GLY A C 1
ATOM 681 O O . GLY A 1 87 ? -21.739 9.532 27.025 1.00 86.25 87 GLY A O 1
ATOM 682 N N . TYR A 1 88 ? -21.243 7.528 27.929 1.00 90.50 88 TYR A N 1
ATOM 683 C CA . TYR A 1 88 ? -22.614 7.021 27.918 1.00 90.50 88 TYR A CA 1
ATOM 684 C C . TYR A 1 88 ? -23.478 7.673 29.009 1.00 90.50 88 TYR A C 1
ATOM 686 O O . TYR A 1 88 ? -23.010 8.033 30.097 1.00 90.50 88 TYR A O 1
ATOM 694 N N . TYR A 1 89 ? -24.763 7.848 28.703 1.00 92.69 89 TYR A N 1
ATOM 695 C CA . TYR A 1 89 ? -25.751 8.422 29.612 1.00 92.69 89 TYR A CA 1
ATOM 696 C C . TYR A 1 89 ? -27.160 7.892 29.342 1.00 92.69 89 TYR A C 1
ATOM 698 O O . TYR A 1 89 ? -27.489 7.472 28.233 1.00 92.69 89 TYR A O 1
ATOM 706 N N . ILE A 1 90 ? -28.003 7.998 30.365 1.00 93.81 90 ILE A N 1
ATOM 707 C CA . ILE A 1 90 ? -29.438 7.738 30.316 1.00 93.81 90 ILE A CA 1
ATOM 708 C C . ILE A 1 90 ? -30.155 9.083 30.402 1.00 93.81 90 ILE A C 1
ATOM 710 O O . ILE A 1 90 ? -29.997 9.809 31.380 1.00 93.81 90 ILE A O 1
ATOM 714 N N . GLU A 1 91 ? -30.919 9.444 29.379 1.00 94.38 91 GLU A N 1
ATOM 715 C CA . GLU A 1 91 ? -31.685 10.687 29.332 1.00 94.38 91 GLU A CA 1
ATOM 716 C C . GLU A 1 91 ? -33.146 10.436 29.711 1.00 94.38 91 GLU A C 1
ATOM 718 O O . GLU A 1 91 ? -33.818 9.579 29.128 1.00 94.38 91 GLU A O 1
ATOM 723 N N . VAL A 1 92 ? -33.638 11.207 30.681 1.00 94.56 92 VAL A N 1
ATOM 724 C CA . VAL A 1 92 ? -35.018 11.157 31.170 1.00 94.56 92 VAL A CA 1
ATOM 725 C C . VAL A 1 92 ? -35.654 12.534 31.009 1.00 94.56 92 VAL A C 1
ATOM 727 O O . VAL A 1 92 ? -35.074 13.558 31.370 1.00 94.56 92 VAL A O 1
ATOM 730 N N . SER A 1 93 ? -36.861 12.573 30.448 1.00 93.69 93 SER A N 1
ATOM 731 C CA . SER A 1 93 ? -37.603 13.815 30.226 1.00 93.69 93 SER A CA 1
ATOM 732 C C . SER A 1 93 ? -38.103 14.415 31.544 1.00 93.69 93 SER A C 1
ATOM 734 O O . SER A 1 93 ? -38.423 13.692 32.487 1.00 93.69 93 SER A O 1
ATOM 736 N N . LYS A 1 94 ? -38.233 15.748 31.593 1.00 91.88 94 LYS A N 1
ATOM 737 C CA . LYS A 1 94 ? -38.703 16.489 32.783 1.00 91.88 94 LYS A CA 1
ATOM 738 C C . LYS A 1 94 ? -39.940 15.889 33.484 1.00 91.88 94 LYS A C 1
ATOM 740 O O . LYS A 1 94 ? -39.897 15.769 34.706 1.00 91.88 94 LYS A O 1
ATOM 745 N N . PRO A 1 95 ? -41.014 15.486 32.773 1.00 91.62 95 PRO A N 1
ATOM 746 C CA . PRO A 1 95 ? -42.213 14.934 33.414 1.00 91.62 95 PRO A CA 1
ATOM 747 C C . PRO A 1 95 ? -41.976 13.607 34.145 1.00 91.62 95 PRO A C 1
ATOM 749 O O . PRO A 1 95 ? -42.717 13.272 35.063 1.00 91.62 95 PRO A O 1
ATOM 752 N N . ASN A 1 96 ? -40.946 12.858 33.748 1.00 90.31 96 ASN A N 1
ATOM 753 C CA . ASN A 1 96 ? -40.670 11.514 34.246 1.00 90.31 96 ASN A CA 1
ATOM 754 C C . ASN A 1 96 ? -39.568 11.487 35.318 1.00 90.31 96 ASN A C 1
ATOM 756 O O . ASN A 1 96 ? -39.224 10.414 35.802 1.00 90.31 96 ASN A O 1
ATOM 760 N N . LEU A 1 97 ? -39.036 12.647 35.732 1.00 89.25 97 LEU A N 1
ATOM 761 C CA . LEU A 1 97 ? -37.962 12.728 36.733 1.00 89.25 97 LEU A CA 1
ATOM 762 C C . LEU A 1 97 ? -38.361 12.139 38.093 1.00 89.25 97 LEU A C 1
ATOM 764 O O . LEU A 1 97 ? -37.521 11.568 38.776 1.00 89.25 97 LEU A O 1
ATOM 768 N N . GLY A 1 98 ? -39.641 12.212 38.469 1.00 88.19 98 GLY A N 1
ATOM 769 C CA . GLY A 1 98 ? -40.140 11.598 39.705 1.00 88.19 98 GLY A CA 1
ATOM 770 C C . GLY A 1 98 ? -40.157 10.062 39.693 1.00 88.19 98 GLY A C 1
ATOM 771 O O . GLY A 1 98 ? -40.320 9.459 40.747 1.00 88.19 98 GLY A O 1
ATOM 772 N N . GLN A 1 99 ? -39.998 9.434 38.523 1.00 89.81 99 GLN A N 1
ATOM 773 C CA . GLN A 1 99 ? -39.942 7.974 38.352 1.00 89.81 99 GLN A CA 1
ATOM 774 C C . GLN A 1 99 ? -38.498 7.455 38.262 1.00 89.81 99 GLN A C 1
ATOM 776 O O . GLN A 1 99 ? -38.285 6.261 38.064 1.00 89.81 99 GLN A O 1
ATOM 781 N N . VAL A 1 100 ? -37.503 8.343 38.370 1.00 92.06 100 VAL A N 1
ATOM 782 C CA . VAL A 1 100 ? -36.090 7.974 38.280 1.00 92.06 100 VAL A CA 1
ATOM 783 C C . VAL A 1 100 ? -35.685 7.164 39.521 1.00 92.06 100 VAL A C 1
ATOM 785 O O . VAL A 1 100 ? -35.881 7.639 40.642 1.00 92.06 100 VAL A O 1
ATOM 788 N N . PRO A 1 101 ? -35.115 5.958 39.347 1.00 92.12 101 PRO A N 1
ATOM 789 C CA . PRO A 1 101 ? -34.626 5.143 40.456 1.00 92.12 101 PRO A CA 1
ATOM 790 C C . PRO A 1 101 ? -33.494 5.809 41.254 1.00 92.12 101 PRO A C 1
ATOM 792 O O . PRO A 1 101 ? -32.760 6.647 40.736 1.00 92.12 101 PRO A O 1
ATOM 795 N N . GLN A 1 102 ? -33.303 5.405 42.514 1.00 90.62 102 GLN A N 1
ATOM 796 C CA . GLN A 1 102 ? -32.253 5.977 43.376 1.00 90.62 102 GLN A CA 1
ATOM 797 C C . GLN A 1 102 ? -30.827 5.585 42.957 1.00 90.62 102 GLN A C 1
ATOM 799 O O . GLN A 1 102 ? -29.881 6.296 43.286 1.00 90.62 102 GLN A O 1
ATOM 804 N N . ASP A 1 103 ? -30.662 4.481 42.225 1.00 91.94 103 ASP A N 1
ATOM 805 C CA . ASP A 1 103 ? -29.377 4.030 41.676 1.00 91.94 103 ASP A CA 1
ATOM 806 C C . ASP A 1 103 ? -28.862 4.912 40.524 1.00 91.94 103 ASP A C 1
ATOM 808 O O . ASP A 1 103 ? -27.715 4.767 40.094 1.00 91.94 103 ASP A O 1
ATOM 812 N N . TYR A 1 104 ? -29.678 5.850 40.033 1.00 93.81 104 TYR A N 1
ATOM 813 C CA . TYR A 1 104 ? -29.289 6.777 38.978 1.00 93.81 104 TYR A CA 1
ATOM 814 C C . TYR A 1 104 ? -28.539 7.971 39.554 1.00 93.81 104 TYR A C 1
ATOM 816 O O . TYR A 1 104 ? -29.071 8.779 40.316 1.00 93.81 104 TYR A O 1
ATOM 824 N N . ILE A 1 105 ? -27.302 8.148 39.106 1.00 92.75 105 ILE A N 1
ATOM 825 C CA . ILE A 1 105 ? -26.464 9.269 39.512 1.00 92.75 105 ILE A CA 1
ATOM 826 C C . ILE A 1 105 ? -26.580 10.362 38.451 1.00 92.75 105 ILE A C 1
ATOM 828 O O . ILE A 1 105 ? -26.243 10.163 37.281 1.00 92.75 105 ILE A O 1
ATOM 832 N N . ARG A 1 106 ? -27.080 11.538 38.848 1.00 93.69 106 ARG A N 1
ATOM 833 C CA . ARG A 1 106 ? -27.273 12.674 37.937 1.00 93.69 106 ARG A CA 1
ATOM 834 C C . ARG A 1 106 ? -25.932 13.177 37.398 1.00 93.69 106 ARG A C 1
ATOM 836 O O . ARG A 1 106 ? -25.013 13.460 38.162 1.00 93.69 106 ARG A O 1
ATOM 843 N N . LYS A 1 107 ? -25.852 13.343 36.077 1.00 90.56 107 LYS A N 1
ATOM 844 C CA . LYS A 1 107 ? -24.652 13.752 35.329 1.00 90.56 107 LYS A CA 1
ATOM 845 C C . LYS A 1 107 ? -24.756 15.167 34.762 1.00 90.56 107 LYS A C 1
ATOM 847 O O . LYS A 1 107 ? -23.789 15.917 34.817 1.00 90.56 107 LYS A O 1
ATOM 852 N N . GLN A 1 108 ? -25.910 15.534 34.197 1.00 92.06 108 GLN A N 1
ATOM 853 C CA . GLN A 1 108 ? -26.110 16.822 33.520 1.00 92.06 108 GLN A CA 1
ATOM 854 C C . GLN A 1 108 ? -27.597 17.204 33.491 1.00 92.06 108 GLN A C 1
ATOM 856 O O . GLN A 1 108 ? -28.444 16.356 33.219 1.00 92.06 108 GLN A O 1
ATOM 861 N N . THR A 1 109 ? -27.918 18.483 33.693 1.00 90.69 109 THR A N 1
ATOM 862 C CA . THR A 1 109 ? -29.278 19.023 33.507 1.00 90.69 109 THR A CA 1
ATOM 863 C C . THR A 1 109 ? -29.418 19.637 32.110 1.00 90.69 109 THR A C 1
ATOM 865 O O . THR A 1 109 ? -28.539 20.372 31.662 1.00 90.69 109 THR A O 1
ATOM 868 N N . LEU A 1 110 ? -30.520 19.343 31.417 1.00 89.94 110 LEU A N 1
ATOM 869 C CA . LEU A 1 110 ? -30.865 19.876 30.096 1.00 89.94 110 LEU A CA 1
ATOM 870 C C . LEU A 1 110 ? -32.155 20.706 30.165 1.00 89.94 110 LEU A C 1
ATOM 872 O O . LEU A 1 110 ? -32.939 20.627 31.110 1.00 89.94 110 LEU A O 1
ATOM 876 N N . VAL A 1 111 ? -32.433 21.469 29.105 1.00 88.69 111 VAL A N 1
ATOM 877 C CA . VAL A 1 111 ? -33.680 22.247 28.993 1.00 88.69 111 VAL A CA 1
ATOM 878 C C . VAL A 1 111 ? -34.917 21.332 28.996 1.00 88.69 111 VAL A C 1
ATOM 880 O O . VAL A 1 111 ? -35.929 21.679 29.608 1.00 88.69 111 VAL A O 1
ATOM 883 N N . GLY A 1 112 ? -34.830 20.157 28.360 1.00 88.81 112 GLY A N 1
ATOM 884 C CA . GLY A 1 112 ? -35.937 19.198 28.216 1.00 88.81 112 GLY A CA 1
ATOM 885 C C . GLY A 1 112 ? -35.944 18.016 29.198 1.00 88.81 112 GLY A C 1
ATOM 886 O O . GLY A 1 112 ? -36.920 17.265 29.232 1.00 88.81 112 GLY A O 1
ATOM 887 N N . GLY A 1 113 ? -34.899 17.838 30.009 1.00 92.06 113 GLY A N 1
ATOM 888 C CA . GLY A 1 113 ? -34.731 16.644 30.842 1.00 92.06 113 GLY A CA 1
ATOM 889 C C . GLY A 1 113 ? -33.435 16.642 31.645 1.00 92.06 113 GLY A C 1
ATOM 890 O O . GLY A 1 113 ? -32.748 17.656 31.729 1.00 92.06 113 GLY A O 1
ATOM 891 N N . GLU A 1 114 ? -33.087 15.498 32.218 1.00 94.38 114 GLU A N 1
ATOM 892 C CA . GLU A 1 114 ? -31.816 15.286 32.912 1.00 94.38 114 GLU A CA 1
ATOM 893 C C . GLU A 1 114 ? -31.129 14.018 32.397 1.00 94.38 114 GLU A C 1
ATOM 895 O O . GLU A 1 114 ? -31.779 13.078 31.933 1.00 94.38 114 GLU A O 1
ATOM 900 N N . ARG A 1 115 ? -29.796 14.010 32.459 1.00 94.50 115 ARG A N 1
ATOM 901 C CA . ARG A 1 115 ? -28.953 12.865 32.118 1.00 94.50 115 ARG A CA 1
ATOM 902 C C . ARG A 1 115 ? -28.389 12.235 33.375 1.00 94.50 115 ARG A C 1
ATOM 904 O O . ARG A 1 115 ? -27.878 12.941 34.245 1.00 94.50 115 ARG A O 1
ATOM 911 N N . PHE A 1 116 ? -28.401 10.913 33.404 1.00 93.81 116 PHE A N 1
ATOM 912 C CA . PHE A 1 116 ? -27.947 10.077 34.505 1.00 93.81 116 PHE A CA 1
ATOM 913 C C . PHE A 1 116 ? -26.946 9.030 34.015 1.00 93.81 116 PHE A C 1
ATOM 915 O O . PHE A 1 116 ? -26.821 8.782 32.814 1.00 93.81 116 PHE A O 1
ATOM 922 N N . PHE A 1 117 ? -26.238 8.406 34.946 1.00 93.31 117 PHE A N 1
ATOM 923 C CA . PHE A 1 117 ? -25.512 7.161 34.723 1.00 93.31 117 PHE A CA 1
ATOM 924 C C . PHE A 1 117 ? -25.763 6.210 35.894 1.00 93.31 117 PHE A C 1
ATOM 926 O O . PHE A 1 117 ? -26.069 6.658 36.999 1.00 93.31 117 PHE A O 1
ATOM 933 N N . THR A 1 118 ? -25.609 4.912 35.658 1.00 92.38 118 THR A N 1
ATOM 934 C CA . THR A 1 118 ? -25.585 3.889 36.709 1.00 92.38 118 THR A CA 1
ATOM 935 C C . THR A 1 118 ? -24.151 3.388 36.907 1.00 92.38 118 THR A C 1
ATOM 937 O O . THR A 1 118 ? -23.328 3.523 35.991 1.00 92.38 118 THR A O 1
ATOM 940 N N . PRO A 1 119 ? -23.810 2.820 38.080 1.00 90.69 119 PRO A N 1
ATOM 941 C CA . PRO A 1 119 ? -22.518 2.162 38.284 1.00 90.69 119 PRO A CA 1
ATOM 942 C C . PRO A 1 119 ? -22.227 1.112 37.205 1.00 90.69 119 PRO A C 1
ATOM 944 O O . PRO A 1 119 ? -21.160 1.136 36.600 1.00 90.69 119 PRO A O 1
ATOM 947 N N . GLU A 1 120 ? -23.225 0.292 36.874 1.00 89.94 120 GLU A N 1
ATOM 948 C CA . GLU A 1 120 ? -23.140 -0.726 35.826 1.00 89.94 120 GLU A CA 1
ATOM 949 C C . GLU A 1 120 ? -22.842 -0.125 34.443 1.00 89.94 120 GLU A C 1
ATOM 951 O O . GLU A 1 120 ? -21.926 -0.572 33.753 1.00 89.94 120 GLU A O 1
ATOM 956 N N . LEU A 1 121 ? -23.542 0.947 34.045 1.00 90.38 121 LEU A N 1
ATOM 957 C CA . LEU A 1 121 ? -23.272 1.633 32.775 1.00 90.38 121 LEU A CA 1
ATOM 958 C C . LEU A 1 121 ? -21.813 2.105 32.692 1.00 90.38 121 LEU A C 1
ATOM 960 O O . LEU A 1 121 ? -21.181 2.004 31.640 1.00 90.38 121 LEU A O 1
ATOM 964 N N . LYS A 1 122 ? -21.276 2.610 33.808 1.00 88.56 122 LYS A N 1
ATOM 965 C CA . LYS A 1 122 ? -19.900 3.104 33.896 1.00 88.56 122 LYS A CA 1
ATOM 966 C C . LYS A 1 122 ? -18.867 1.974 33.822 1.00 88.56 122 LYS A C 1
ATOM 968 O O . LYS A 1 122 ? -17.796 2.172 33.244 1.00 88.56 122 LYS A O 1
ATOM 973 N N . GLU A 1 123 ? -19.173 0.804 34.376 1.00 90.12 123 GLU A N 1
ATOM 974 C CA . GLU A 1 123 ? -18.334 -0.394 34.255 1.00 90.12 123 GLU A CA 1
ATOM 975 C C . GLU A 1 123 ? -18.243 -0.862 32.800 1.00 90.12 123 GLU A C 1
ATOM 977 O O . GLU A 1 123 ? -17.138 -1.011 32.279 1.00 90.12 123 GLU A O 1
ATOM 982 N N . TYR A 1 124 ? -19.378 -1.002 32.105 1.00 89.81 124 TYR A N 1
ATOM 983 C CA . TYR A 1 124 ? -19.394 -1.378 30.685 1.00 89.81 124 TYR A CA 1
ATOM 984 C C . TYR A 1 124 ? -18.719 -0.341 29.786 1.00 89.81 124 TYR A C 1
ATOM 986 O O . TYR A 1 124 ? -17.989 -0.707 28.866 1.00 89.81 124 TYR A O 1
ATOM 994 N N . GLU A 1 125 ? -18.917 0.949 30.056 1.00 88.50 125 GLU A N 1
ATOM 995 C CA . GLU A 1 125 ? -18.199 2.019 29.363 1.00 88.50 125 GLU A CA 1
ATOM 996 C C . GLU A 1 125 ? -16.681 1.869 29.526 1.00 88.50 125 GLU A C 1
ATOM 998 O O . GLU A 1 125 ? -15.945 1.887 28.538 1.00 88.50 125 GLU A O 1
ATOM 1003 N N . SER A 1 126 ? -16.221 1.660 30.760 1.00 90.00 126 SER A N 1
ATOM 1004 C CA . SER A 1 126 ? -14.800 1.486 31.064 1.00 90.00 126 SER A CA 1
ATOM 1005 C C . SER A 1 126 ? -14.240 0.224 30.399 1.00 90.00 126 SER A C 1
ATOM 1007 O O . SER A 1 126 ? -13.141 0.252 29.850 1.00 90.00 126 SER A O 1
ATOM 1009 N N . LEU A 1 127 ? -15.006 -0.873 30.376 1.00 90.56 127 LEU A N 1
ATOM 1010 C CA . LEU A 1 127 ? -14.649 -2.102 29.661 1.00 90.56 127 LEU A CA 1
ATOM 1011 C C . LEU A 1 127 ? -14.489 -1.865 28.155 1.00 90.56 127 LEU A C 1
ATOM 1013 O O . LEU A 1 127 ? -13.521 -2.347 27.570 1.00 90.56 127 LEU A O 1
ATOM 1017 N N . ILE A 1 128 ? -15.400 -1.116 27.526 1.00 89.94 128 ILE A N 1
ATOM 1018 C CA . ILE A 1 128 ? -15.326 -0.812 26.090 1.00 89.94 128 ILE A CA 1
ATOM 1019 C C . ILE A 1 128 ? -14.102 0.040 25.780 1.00 89.94 128 ILE A C 1
ATOM 1021 O O . ILE A 1 128 ? -13.371 -0.300 24.854 1.00 89.94 128 ILE A O 1
ATOM 1025 N N . LEU A 1 129 ? -13.878 1.117 26.537 1.00 89.00 129 LEU A N 1
ATOM 1026 C CA . LEU A 1 129 ? -12.760 2.032 26.303 1.00 89.00 129 LEU A CA 1
ATOM 1027 C C . LEU A 1 129 ? -11.414 1.320 26.479 1.00 89.00 129 LEU A C 1
ATOM 1029 O O . LEU A 1 129 ? -10.590 1.354 25.568 1.00 89.00 129 LEU A O 1
ATOM 1033 N N . ASN A 1 130 ? -11.240 0.579 27.578 1.00 91.69 130 ASN A N 1
ATOM 1034 C CA . ASN A 1 130 ? -10.026 -0.203 27.826 1.00 91.69 130 ASN A CA 1
ATOM 1035 C C . ASN A 1 130 ? -9.807 -1.280 26.753 1.00 91.69 130 ASN A C 1
ATOM 1037 O O . ASN A 1 130 ? -8.678 -1.527 26.335 1.00 91.69 130 ASN A O 1
ATOM 1041 N N . ALA A 1 131 ? -10.878 -1.942 26.299 1.00 91.88 131 ALA A N 1
ATOM 1042 C CA . ALA A 1 131 ? -10.775 -2.919 25.222 1.00 91.88 131 ALA A CA 1
ATOM 1043 C C . ALA A 1 131 ? -10.376 -2.254 23.899 1.00 91.88 131 ALA A C 1
ATOM 1045 O O . ALA A 1 131 ? -9.543 -2.801 23.190 1.00 91.88 131 ALA A O 1
ATOM 1046 N N . GLN A 1 132 ? -10.932 -1.086 23.566 1.00 91.38 132 GLN A N 1
ATOM 1047 C CA . GLN A 1 132 ? -10.590 -0.358 22.340 1.00 91.38 132 GLN A CA 1
ATOM 1048 C C . GLN A 1 132 ? -9.130 0.100 22.324 1.00 91.38 132 GLN A C 1
ATOM 1050 O O . GLN A 1 132 ? 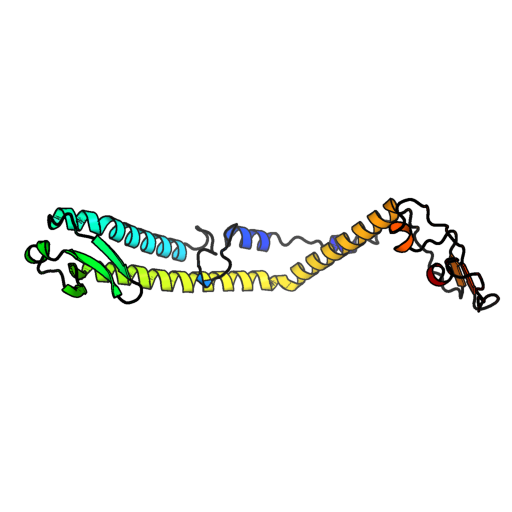-8.466 -0.074 21.306 1.00 91.38 132 GLN A O 1
ATOM 1055 N N . GLU A 1 133 ? -8.627 0.622 23.443 1.00 92.38 133 GLU A N 1
ATOM 1056 C CA . GLU A 1 133 ? -7.222 1.014 23.584 1.00 92.38 133 GLU A CA 1
ATOM 1057 C C . GLU A 1 133 ? -6.293 -0.193 23.400 1.00 92.38 133 GLU A C 1
ATOM 1059 O O . GLU A 1 133 ? -5.419 -0.178 22.536 1.00 92.38 133 GLU A O 1
ATOM 1064 N N . ARG A 1 134 ? -6.565 -1.301 24.103 1.00 94.75 134 ARG A N 1
ATOM 1065 C CA . ARG A 1 134 ? -5.781 -2.540 23.966 1.00 94.75 134 ARG A CA 1
ATOM 1066 C C . ARG A 1 134 ? -5.848 -3.149 22.569 1.00 94.75 134 ARG A C 1
ATOM 1068 O O . ARG A 1 134 ? -4.849 -3.683 22.099 1.00 94.75 134 ARG A O 1
ATOM 1075 N N . ILE A 1 135 ? -7.010 -3.099 21.914 1.00 94.62 135 ILE A N 1
ATOM 1076 C CA . ILE A 1 135 ? -7.164 -3.544 20.521 1.00 94.62 135 ILE A CA 1
ATOM 1077 C C . ILE A 1 135 ? -6.239 -2.725 19.628 1.00 94.62 135 ILE A C 1
ATOM 1079 O O . ILE A 1 135 ? -5.478 -3.320 18.875 1.00 94.62 135 ILE A O 1
ATOM 1083 N N . ALA A 1 136 ? -6.270 -1.394 19.738 1.00 93.75 136 ALA A N 1
ATOM 1084 C CA . ALA A 1 136 ? -5.444 -0.515 18.918 1.00 93.75 136 ALA A CA 1
ATOM 1085 C C . ALA A 1 136 ? -3.942 -0.755 19.152 1.00 93.75 136 ALA A C 1
ATOM 1087 O O . ALA A 1 136 ? -3.178 -0.887 18.196 1.00 93.75 136 ALA A O 1
ATOM 1088 N N . GLU A 1 137 ? -3.517 -0.879 20.411 1.00 94.81 137 GLU A N 1
ATOM 1089 C CA . GLU A 1 137 ? -2.124 -1.173 20.766 1.00 94.81 137 GLU A CA 1
ATOM 1090 C C . GLU A 1 137 ? -1.654 -2.528 20.225 1.00 94.81 137 GLU A C 1
ATOM 1092 O O . GLU A 1 137 ? -0.580 -2.624 19.619 1.00 94.81 137 GLU A O 1
ATOM 1097 N N . LEU A 1 138 ? -2.456 -3.579 20.426 1.00 95.94 138 LEU A N 1
ATOM 1098 C CA . LEU A 1 138 ? -2.127 -4.932 19.989 1.00 95.94 138 LEU A CA 1
ATOM 1099 C C . LEU A 1 138 ? -2.112 -5.033 18.463 1.00 95.94 138 LEU A C 1
ATOM 1101 O O . LEU A 1 138 ? -1.188 -5.606 17.895 1.00 95.94 138 LEU A O 1
ATOM 1105 N N . GLU A 1 139 ? -3.094 -4.437 17.797 1.00 96.00 139 GLU A N 1
ATOM 1106 C CA . GLU A 1 139 ? -3.182 -4.378 16.340 1.00 96.00 139 GLU A CA 1
ATOM 1107 C C . GLU A 1 139 ? -1.969 -3.651 15.736 1.00 96.00 139 GLU A C 1
ATOM 1109 O O . GLU A 1 139 ? -1.324 -4.176 14.826 1.00 96.00 139 GLU A O 1
ATOM 1114 N N . ALA A 1 140 ? -1.563 -2.514 16.311 1.00 95.50 140 ALA A N 1
ATOM 1115 C CA . ALA A 1 140 ? -0.350 -1.801 15.911 1.00 95.50 140 ALA A CA 1
ATOM 1116 C C . ALA A 1 140 ? 0.940 -2.585 16.193 1.00 95.50 140 ALA A C 1
ATOM 1118 O O . ALA A 1 140 ? 1.926 -2.462 15.460 1.00 95.50 140 ALA A O 1
ATOM 1119 N N . SER A 1 141 ? 0.975 -3.373 17.267 1.00 96.31 141 SER A N 1
ATOM 1120 C CA . SER A 1 141 ? 2.101 -4.259 17.572 1.00 96.31 141 SER A CA 1
ATOM 1121 C C . SER A 1 141 ? 2.220 -5.388 16.544 1.00 96.31 141 SER A C 1
ATOM 1123 O O . SER A 1 141 ? 3.279 -5.559 15.940 1.00 96.31 141 SER A O 1
ATOM 1125 N N . LEU A 1 142 ? 1.117 -6.096 16.278 1.00 97.25 142 LEU A N 1
ATOM 1126 C CA . LEU A 1 142 ? 1.053 -7.190 15.306 1.00 97.25 142 LEU A CA 1
ATOM 1127 C C . LEU A 1 142 ? 1.420 -6.707 13.904 1.00 97.25 142 LEU A C 1
ATOM 1129 O O . LEU A 1 142 ? 2.240 -7.332 13.237 1.00 97.25 142 LEU A O 1
ATOM 1133 N N . PHE A 1 143 ? 0.889 -5.559 13.479 1.00 97.00 143 PHE A N 1
ATOM 1134 C CA . PHE A 1 143 ? 1.245 -4.977 12.190 1.00 97.00 143 PHE A CA 1
ATOM 1135 C C . PHE A 1 143 ? 2.747 -4.691 12.082 1.00 97.00 143 PHE A C 1
ATOM 1137 O O . PHE A 1 143 ? 3.387 -5.099 11.115 1.00 97.00 143 PHE A O 1
ATOM 1144 N N . ARG A 1 144 ? 3.346 -4.054 13.099 1.00 96.44 144 ARG A N 1
ATOM 1145 C CA . ARG A 1 144 ? 4.796 -3.796 13.123 1.00 96.44 144 ARG A CA 1
ATOM 1146 C C . ARG A 1 144 ? 5.614 -5.083 13.085 1.00 96.44 144 ARG A C 1
ATOM 1148 O O . ARG A 1 144 ? 6.640 -5.121 12.409 1.00 96.44 144 ARG A O 1
ATOM 1155 N N . GLN A 1 145 ? 5.163 -6.129 13.771 1.00 96.94 145 GLN A N 1
ATOM 1156 C CA . GLN A 1 145 ? 5.803 -7.440 13.731 1.00 96.94 145 GLN A CA 1
ATOM 1157 C C . GLN A 1 145 ? 5.764 -8.041 12.320 1.00 96.94 145 GLN A C 1
ATOM 1159 O O . GLN A 1 145 ? 6.794 -8.508 11.838 1.00 96.94 145 GLN A O 1
ATOM 1164 N N . ILE A 1 146 ? 4.617 -7.982 11.639 1.00 96.69 146 ILE A N 1
ATOM 1165 C CA . ILE A 1 146 ? 4.471 -8.452 10.254 1.00 96.69 146 ILE A CA 1
ATOM 1166 C C . ILE A 1 146 ? 5.395 -7.654 9.327 1.00 96.69 146 ILE A C 1
ATOM 1168 O O . ILE A 1 146 ? 6.148 -8.247 8.559 1.00 96.69 146 ILE A O 1
ATOM 1172 N N . CYS A 1 147 ? 5.416 -6.320 9.439 1.00 96.31 147 CYS A N 1
ATOM 1173 C CA . CYS A 1 147 ? 6.333 -5.479 8.666 1.00 96.31 147 CYS A CA 1
ATOM 1174 C C . CYS A 1 147 ? 7.799 -5.847 8.908 1.00 96.31 147 CYS A C 1
ATOM 1176 O O . CYS A 1 147 ? 8.580 -5.893 7.961 1.00 96.31 147 CYS A O 1
ATOM 1178 N N . HIS A 1 148 ? 8.182 -6.122 10.158 1.00 96.88 148 HIS A N 1
ATOM 1179 C CA . HIS A 1 148 ? 9.541 -6.540 10.481 1.00 96.88 148 HIS A CA 1
ATOM 1180 C C . HIS A 1 148 ? 9.886 -7.888 9.840 1.00 96.88 148 HIS A C 1
ATOM 1182 O O . HIS A 1 148 ? 10.945 -8.010 9.230 1.00 96.88 148 HIS A O 1
ATOM 1188 N N . GLN A 1 149 ? 8.977 -8.867 9.913 1.00 95.75 149 GLN A N 1
ATOM 1189 C CA . GLN A 1 149 ? 9.146 -10.174 9.277 1.00 95.75 149 GLN A CA 1
ATOM 1190 C C . GLN A 1 149 ? 9.306 -10.038 7.760 1.00 95.75 149 GLN A C 1
ATOM 1192 O O . GLN A 1 149 ? 10.292 -10.525 7.216 1.00 95.75 149 GLN A O 1
ATOM 1197 N N . VAL A 1 150 ? 8.417 -9.305 7.086 1.00 96.06 150 VAL A N 1
ATOM 1198 C CA . VAL A 1 150 ? 8.522 -9.048 5.637 1.00 96.06 150 VAL A CA 1
ATOM 1199 C C . VAL A 1 150 ? 9.815 -8.299 5.294 1.00 96.06 150 VAL A C 1
ATOM 1201 O O . VAL A 1 150 ? 10.470 -8.606 4.300 1.00 96.06 150 VAL A O 1
ATOM 1204 N N . GLY A 1 151 ? 10.233 -7.358 6.145 1.00 95.19 151 GLY A N 1
ATOM 1205 C CA . GLY A 1 151 ? 11.471 -6.597 5.978 1.00 95.19 151 GLY A CA 1
ATOM 1206 C C . GLY A 1 151 ? 12.740 -7.457 5.944 1.00 95.19 151 GLY A C 1
ATOM 1207 O O . GLY A 1 151 ? 13.711 -7.065 5.294 1.00 95.19 151 GLY A O 1
ATOM 1208 N N . THR A 1 152 ? 12.731 -8.645 6.563 1.00 94.88 152 THR A N 1
ATOM 1209 C CA . THR A 1 152 ? 13.868 -9.585 6.504 1.00 94.88 152 THR A CA 1
ATOM 1210 C C . THR A 1 152 ? 14.154 -10.107 5.094 1.00 94.88 152 THR A C 1
ATOM 1212 O O . THR A 1 152 ? 15.291 -10.467 4.808 1.00 94.88 152 THR A O 1
ATOM 1215 N N . ALA A 1 153 ? 13.168 -10.071 4.192 1.00 93.06 153 ALA A N 1
ATOM 1216 C CA . ALA A 1 153 ? 13.308 -10.463 2.789 1.00 93.06 153 ALA A CA 1
ATOM 1217 C C . ALA A 1 153 ? 13.334 -9.272 1.821 1.00 93.06 153 ALA A C 1
ATOM 1219 O O . ALA A 1 153 ? 13.087 -9.428 0.624 1.00 93.06 153 ALA A O 1
ATOM 1220 N N . SER A 1 154 ? 13.634 -8.071 2.321 1.00 93.25 154 SER A N 1
ATOM 1221 C CA . SER A 1 154 ? 13.663 -6.841 1.519 1.00 93.25 154 SER A CA 1
ATOM 1222 C C . SER A 1 154 ? 14.558 -6.941 0.279 1.00 93.25 154 SER A C 1
ATOM 1224 O O . SER A 1 154 ? 14.122 -6.554 -0.803 1.00 93.25 154 SER A O 1
ATOM 1226 N N . GLU A 1 155 ? 15.761 -7.509 0.397 1.00 92.44 155 GLU A N 1
ATOM 1227 C CA . GLU A 1 155 ? 16.668 -7.707 -0.744 1.00 92.44 155 GLU A CA 1
ATOM 1228 C C . GLU A 1 155 ? 16.037 -8.581 -1.837 1.00 92.44 155 GLU A C 1
ATOM 1230 O O . GLU A 1 155 ? 16.052 -8.211 -3.010 1.00 92.44 155 GLU A O 1
ATOM 1235 N N . GLN A 1 156 ? 15.411 -9.698 -1.455 1.00 91.44 156 GLN A N 1
ATOM 1236 C CA . GLN A 1 156 ? 14.741 -10.599 -2.394 1.00 91.44 156 GLN A CA 1
ATOM 1237 C C . GLN A 1 156 ? 13.524 -9.932 -3.050 1.00 91.44 156 GLN A C 1
ATOM 1239 O O . GLN A 1 156 ? 13.321 -10.058 -4.255 1.00 91.44 156 GLN A O 1
ATOM 1244 N N . ILE A 1 157 ? 12.729 -9.183 -2.281 1.00 93.50 157 ILE A N 1
ATOM 1245 C CA . ILE A 1 157 ? 11.573 -8.443 -2.807 1.00 93.50 157 ILE A CA 1
ATOM 1246 C C . ILE A 1 157 ? 12.027 -7.390 -3.828 1.00 93.50 157 ILE A C 1
ATOM 1248 O O . ILE A 1 157 ? 11.424 -7.269 -4.896 1.00 93.50 157 ILE A O 1
ATOM 1252 N N . LEU A 1 158 ? 13.100 -6.649 -3.536 1.00 93.56 158 LEU A N 1
ATOM 1253 C CA . LEU A 1 158 ? 13.660 -5.649 -4.450 1.00 93.56 158 LEU A CA 1
ATOM 1254 C C . LEU A 1 158 ? 14.244 -6.284 -5.715 1.00 93.56 158 LEU A C 1
ATOM 1256 O O . LEU A 1 158 ? 14.064 -5.739 -6.804 1.00 93.56 158 LEU A O 1
ATOM 1260 N N . ALA A 1 159 ? 14.905 -7.435 -5.595 1.00 92.44 159 ALA A N 1
ATOM 1261 C CA . ALA A 1 159 ? 15.401 -8.200 -6.736 1.00 92.44 159 ALA A CA 1
ATOM 1262 C C . ALA A 1 159 ? 14.261 -8.595 -7.689 1.00 92.44 159 ALA A C 1
ATOM 1264 O O . ALA A 1 159 ? 14.311 -8.292 -8.885 1.00 92.44 159 ALA A O 1
ATOM 1265 N N . VAL A 1 160 ? 13.174 -9.152 -7.144 1.00 94.00 160 VAL A N 1
ATOM 1266 C CA . VAL A 1 160 ? 11.971 -9.497 -7.914 1.00 94.00 160 VAL A CA 1
ATOM 1267 C C . VAL A 1 160 ? 11.345 -8.256 -8.551 1.00 94.00 160 VAL A C 1
ATOM 1269 O O . VAL A 1 160 ? 11.015 -8.280 -9.736 1.00 94.00 160 VAL A O 1
ATOM 1272 N N . ALA A 1 161 ? 11.209 -7.155 -7.807 1.00 94.38 161 ALA A N 1
ATOM 1273 C CA . ALA A 1 161 ? 10.647 -5.907 -8.326 1.00 94.38 161 ALA A CA 1
ATOM 1274 C C . ALA A 1 161 ? 11.466 -5.350 -9.504 1.00 94.38 161 ALA A C 1
ATOM 1276 O O . ALA A 1 161 ? 10.900 -4.975 -10.531 1.00 94.38 161 ALA A O 1
ATOM 1277 N N . ASN A 1 162 ? 12.798 -5.359 -9.394 1.00 94.12 162 ASN A N 1
ATOM 1278 C CA . ASN A 1 162 ? 13.693 -4.950 -10.475 1.00 94.12 162 ASN A CA 1
ATOM 1279 C C . ASN A 1 162 ? 13.585 -5.874 -11.691 1.00 94.12 162 ASN A C 1
ATOM 1281 O O . ASN A 1 162 ? 13.589 -5.402 -12.829 1.00 94.12 162 ASN A O 1
ATOM 1285 N N . ALA A 1 163 ? 13.473 -7.184 -11.480 1.00 93.75 163 ALA A N 1
ATOM 1286 C CA . ALA A 1 163 ? 13.299 -8.130 -12.574 1.00 93.75 163 ALA A CA 1
ATOM 1287 C C . ALA A 1 163 ? 11.966 -7.901 -13.309 1.00 93.75 163 ALA A C 1
ATOM 1289 O O . ALA A 1 163 ? 11.951 -7.851 -14.539 1.00 93.75 163 ALA A O 1
ATOM 1290 N N . ILE A 1 164 ? 10.871 -7.663 -12.578 1.00 95.06 164 ILE A N 1
ATOM 1291 C CA . ILE A 1 164 ? 9.566 -7.301 -13.158 1.00 95.06 164 ILE A CA 1
ATOM 1292 C C . ILE A 1 164 ? 9.671 -5.998 -13.961 1.00 95.06 164 ILE A C 1
ATOM 1294 O O . ILE A 1 164 ? 9.198 -5.951 -15.094 1.00 95.06 164 ILE A O 1
ATOM 1298 N N . ALA A 1 165 ? 10.332 -4.968 -13.424 1.00 96.00 165 ALA A N 1
ATOM 1299 C CA . ALA A 1 165 ? 10.523 -3.699 -14.126 1.00 96.00 165 ALA A CA 1
ATOM 1300 C C . ALA A 1 165 ? 11.301 -3.870 -15.444 1.00 96.00 165 ALA A C 1
ATOM 1302 O O . ALA A 1 165 ? 10.939 -3.294 -16.467 1.00 96.00 165 ALA A O 1
ATOM 1303 N N . ASN A 1 166 ? 12.342 -4.706 -15.454 1.00 95.00 166 ASN A N 1
ATOM 1304 C CA . ASN A 1 166 ? 13.075 -5.024 -16.680 1.00 95.00 166 ASN A CA 1
ATOM 1305 C C . ASN A 1 166 ? 12.200 -5.771 -17.696 1.00 95.00 166 ASN A C 1
ATOM 1307 O O . ASN A 1 166 ? 12.241 -5.456 -18.885 1.00 95.00 166 ASN A O 1
ATOM 1311 N N . VAL A 1 167 ? 11.388 -6.733 -17.245 1.00 94.50 167 VAL A N 1
ATOM 1312 C CA . VAL A 1 167 ? 10.433 -7.439 -18.114 1.00 94.50 167 VAL A CA 1
ATOM 1313 C C . VAL A 1 167 ? 9.434 -6.465 -18.735 1.00 94.50 167 VAL A C 1
ATOM 1315 O O . VAL A 1 167 ? 9.186 -6.556 -19.937 1.00 94.50 167 VAL A O 1
ATOM 1318 N N . ASP A 1 168 ? 8.902 -5.523 -17.957 1.00 96.81 168 ASP A N 1
ATOM 1319 C CA . ASP A 1 168 ? 7.975 -4.493 -18.436 1.00 96.81 168 ASP A CA 1
ATOM 1320 C C . ASP A 1 168 ? 8.616 -3.613 -19.523 1.00 96.81 168 ASP A C 1
ATOM 1322 O O . ASP A 1 168 ? 8.083 -3.476 -20.629 1.00 96.81 168 ASP A O 1
ATOM 1326 N N . VAL A 1 169 ? 9.833 -3.114 -19.274 1.00 96.56 169 VAL A N 1
ATOM 1327 C CA . VAL A 1 169 ? 10.584 -2.297 -20.241 1.00 96.56 169 VAL A CA 1
ATOM 1328 C C . VAL A 1 169 ? 10.896 -3.076 -21.517 1.00 96.56 169 VAL A C 1
ATOM 1330 O O . VAL A 1 169 ? 10.651 -2.580 -22.618 1.00 96.56 169 VAL A O 1
ATOM 1333 N N . PHE A 1 170 ? 11.427 -4.295 -21.412 1.00 94.75 170 PHE A N 1
ATOM 1334 C CA . PHE A 1 170 ? 11.786 -5.083 -22.593 1.00 94.75 170 PHE A CA 1
ATOM 1335 C C . PHE A 1 170 ? 10.562 -5.497 -23.404 1.00 94.75 170 PHE A C 1
ATOM 1337 O O . PHE A 1 170 ? 10.611 -5.447 -24.634 1.00 94.75 170 PHE A O 1
ATOM 1344 N N . SER A 1 171 ? 9.460 -5.848 -22.738 1.00 95.75 171 SER A N 1
ATOM 1345 C CA . SER A 1 171 ? 8.194 -6.167 -23.406 1.00 95.75 171 SER A CA 1
ATOM 1346 C C . SER A 1 171 ? 7.641 -4.942 -24.131 1.00 95.75 171 SER A C 1
ATOM 1348 O O . SER A 1 171 ? 7.286 -5.037 -25.304 1.00 95.75 171 SER A O 1
ATOM 1350 N N . SER A 1 172 ? 7.675 -3.774 -23.483 1.00 97.50 172 SER A N 1
ATOM 1351 C CA . SER A 1 172 ? 7.262 -2.501 -24.078 1.00 97.50 172 SER A CA 1
ATOM 1352 C C . SER A 1 172 ? 8.112 -2.127 -25.297 1.00 97.50 172 SER A C 1
ATOM 1354 O O . SER A 1 172 ? 7.580 -1.754 -26.342 1.00 97.50 172 SER A O 1
ATOM 1356 N N . LEU A 1 173 ? 9.440 -2.268 -25.214 1.00 96.44 173 LEU A N 1
ATOM 1357 C CA . LEU A 1 173 ? 10.343 -2.001 -26.338 1.00 96.44 173 LEU A CA 1
ATOM 1358 C C . LEU A 1 173 ? 10.130 -2.983 -27.496 1.00 96.44 173 LEU A C 1
ATOM 1360 O O . LEU A 1 173 ? 10.166 -2.571 -28.655 1.00 96.44 173 LEU A O 1
ATOM 1364 N N . ALA A 1 174 ? 9.889 -4.263 -27.200 1.00 96.31 174 ALA A N 1
ATOM 1365 C CA . ALA A 1 174 ? 9.594 -5.272 -28.212 1.00 96.31 174 ALA A CA 1
ATOM 1366 C C . ALA A 1 174 ? 8.259 -4.993 -28.919 1.00 96.31 174 ALA A C 1
ATOM 1368 O O . ALA A 1 174 ? 8.194 -5.066 -30.148 1.00 96.31 174 ALA A O 1
ATOM 1369 N N . GLU A 1 175 ? 7.219 -4.618 -28.168 1.00 97.50 175 GLU A N 1
ATOM 1370 C CA . GLU A 1 175 ? 5.929 -4.216 -28.731 1.00 97.50 175 GLU A CA 1
ATOM 1371 C C . GLU A 1 175 ? 6.087 -2.997 -29.644 1.00 97.50 175 GLU A C 1
ATOM 1373 O O . GLU A 1 175 ? 5.644 -3.024 -30.793 1.00 97.50 175 GLU A O 1
ATOM 1378 N N . VAL A 1 176 ? 6.762 -1.947 -29.165 1.00 96.50 176 VAL A N 1
ATOM 1379 C CA . VAL A 1 176 ? 7.030 -0.728 -29.940 1.00 96.50 176 VAL A CA 1
ATOM 1380 C C . VAL A 1 176 ? 7.805 -1.060 -31.213 1.00 96.50 176 VAL A C 1
ATOM 1382 O O . VAL A 1 176 ? 7.440 -0.582 -32.288 1.00 96.50 176 VAL A O 1
ATOM 1385 N N . ALA A 1 177 ? 8.832 -1.908 -31.124 1.00 97.00 177 ALA A N 1
ATOM 1386 C CA . ALA A 1 177 ? 9.625 -2.295 -32.281 1.00 97.00 177 ALA A CA 1
ATOM 1387 C C . ALA A 1 177 ? 8.802 -3.059 -33.324 1.00 97.00 177 ALA A C 1
ATOM 1389 O O . ALA A 1 177 ? 8.888 -2.748 -34.511 1.00 97.00 177 ALA A O 1
ATOM 1390 N N . LEU A 1 178 ? 7.962 -4.006 -32.899 1.00 97.00 178 LEU A N 1
ATOM 1391 C CA . LEU A 1 178 ? 7.094 -4.756 -33.805 1.00 97.00 178 LEU A CA 1
ATOM 1392 C C . LEU A 1 178 ? 6.044 -3.844 -34.450 1.00 97.00 178 LEU A C 1
ATOM 1394 O O . LEU A 1 178 ? 5.892 -3.821 -35.671 1.00 97.00 178 LEU A O 1
ATOM 1398 N N . ARG A 1 179 ? 5.346 -3.060 -33.626 1.00 95.31 179 ARG A N 1
ATOM 1399 C CA . ARG A 1 179 ? 4.239 -2.195 -34.045 1.00 95.31 179 ARG A CA 1
ATOM 1400 C C . ARG A 1 179 ? 4.680 -1.088 -34.996 1.00 95.31 179 ARG A C 1
ATOM 1402 O O . ARG A 1 179 ? 3.924 -0.727 -35.892 1.00 95.31 179 ARG A O 1
ATOM 1409 N N . HIS A 1 180 ? 5.882 -0.553 -34.798 1.00 93.38 180 HIS A N 1
ATOM 1410 C CA . HIS A 1 180 ? 6.417 0.560 -35.586 1.00 93.38 180 HIS A CA 1
ATOM 1411 C C . HIS A 1 180 ? 7.520 0.139 -36.563 1.00 93.38 180 HIS A C 1
ATOM 1413 O O . HIS A 1 180 ? 8.156 0.992 -37.187 1.00 93.38 180 HIS A O 1
ATOM 1419 N N . SER A 1 181 ? 7.719 -1.174 -36.737 1.00 94.81 181 SER A N 1
ATOM 1420 C CA . SER A 1 181 ? 8.721 -1.750 -37.640 1.00 94.81 181 SER A CA 1
ATOM 1421 C C . SER A 1 181 ? 10.124 -1.182 -37.395 1.00 94.81 181 SER A C 1
ATOM 1423 O O . SER A 1 181 ? 10.836 -0.815 -38.332 1.00 94.81 181 SER A O 1
ATOM 1425 N N . TYR A 1 182 ? 10.508 -1.046 -36.125 1.00 96.38 182 TYR A N 1
ATOM 1426 C CA . TYR A 1 182 ? 11.878 -0.699 -35.769 1.00 96.38 182 TYR A CA 1
ATOM 1427 C C . TYR A 1 182 ? 12.782 -1.915 -35.903 1.00 96.38 182 TYR A C 1
ATOM 1429 O O . TYR A 1 182 ? 12.370 -3.064 -35.737 1.00 96.38 182 TYR A O 1
ATOM 1437 N N . VAL A 1 183 ? 14.047 -1.638 -36.191 1.00 95.88 183 VAL A N 1
ATOM 1438 C CA . VAL A 1 183 ? 15.076 -2.652 -36.386 1.00 95.88 183 VAL A CA 1
ATOM 1439 C C . VAL A 1 183 ? 16.097 -2.568 -35.264 1.00 95.88 183 VAL A C 1
ATOM 1441 O O . VAL A 1 183 ? 16.365 -1.496 -34.724 1.00 95.88 183 VAL A O 1
ATOM 1444 N N . ARG A 1 184 ? 16.690 -3.710 -34.911 1.00 96.00 184 ARG A N 1
ATOM 1445 C CA . ARG A 1 184 ? 17.801 -3.740 -33.960 1.00 96.00 184 ARG A CA 1
ATOM 1446 C C . ARG A 1 184 ? 19.028 -3.083 -34.613 1.00 96.00 184 ARG A C 1
ATOM 1448 O O . ARG A 1 184 ? 19.501 -3.623 -35.617 1.00 96.00 184 ARG A O 1
ATOM 1455 N N . PRO A 1 185 ? 19.569 -1.980 -34.065 1.00 96.00 185 PRO A N 1
ATOM 1456 C CA . PRO A 1 185 ? 20.772 -1.364 -34.612 1.00 96.00 185 PRO A CA 1
ATOM 1457 C C . PRO A 1 185 ? 21.983 -2.289 -34.434 1.00 96.00 185 PRO A C 1
ATOM 1459 O O . PRO A 1 185 ? 22.042 -3.096 -33.498 1.00 96.00 185 PRO A O 1
ATOM 1462 N N . ARG A 1 186 ? 22.962 -2.165 -35.333 1.00 96.69 186 ARG A N 1
ATOM 1463 C CA . ARG A 1 186 ? 24.280 -2.790 -35.182 1.00 96.69 186 ARG A CA 1
ATOM 1464 C C . ARG A 1 186 ? 25.209 -1.770 -34.541 1.00 96.69 186 ARG A C 1
ATOM 1466 O O . ARG A 1 186 ? 25.379 -0.687 -35.079 1.00 96.69 186 ARG A O 1
ATOM 1473 N N . VAL A 1 187 ? 25.772 -2.121 -33.392 1.00 95.81 187 VAL A N 1
ATOM 1474 C CA . VAL A 1 187 ? 26.783 -1.304 -32.719 1.00 95.81 187 VAL A CA 1
ATOM 1475 C C . VAL A 1 187 ? 28.141 -1.874 -33.098 1.00 95.81 187 VAL A C 1
ATOM 1477 O O . VAL A 1 187 ? 28.396 -3.052 -32.839 1.00 95.81 187 VAL A O 1
ATOM 1480 N N . THR A 1 188 ? 28.976 -1.063 -33.736 1.00 95.12 188 THR A N 1
ATOM 1481 C CA . THR A 1 188 ? 30.348 -1.419 -34.112 1.00 95.12 188 THR A CA 1
ATOM 1482 C C . THR A 1 188 ? 31.339 -0.500 -33.395 1.00 95.12 188 THR A C 1
ATOM 1484 O O . THR A 1 188 ? 30.945 0.438 -32.702 1.00 95.12 188 THR A O 1
ATOM 1487 N N . THR A 1 189 ? 32.631 -0.809 -33.495 1.00 95.06 189 THR A N 1
ATOM 1488 C CA . THR A 1 189 ? 33.721 0.054 -33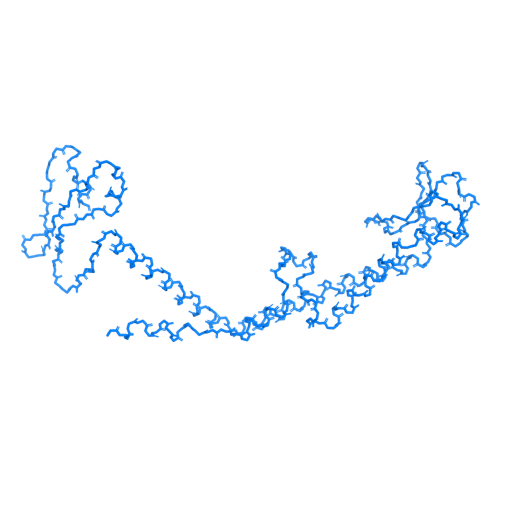.003 1.00 95.06 189 THR A CA 1
ATOM 1489 C C . THR A 1 189 ? 34.227 1.015 -34.076 1.00 95.06 189 THR A C 1
ATOM 1491 O O . THR A 1 189 ? 35.258 1.656 -33.886 1.00 95.06 189 THR A O 1
ATOM 1494 N N . ASP A 1 190 ? 33.546 1.057 -35.218 1.00 94.19 190 ASP A N 1
ATOM 1495 C CA . ASP A 1 190 ? 33.913 1.890 -36.352 1.00 94.19 190 ASP A CA 1
ATOM 1496 C C . ASP A 1 190 ? 33.506 3.341 -36.082 1.00 94.19 190 ASP A C 1
ATOM 1498 O O . ASP A 1 190 ? 32.639 3.629 -35.255 1.00 94.19 190 ASP A O 1
ATOM 1502 N N . ASN A 1 191 ? 34.129 4.273 -36.794 1.00 94.81 191 ASN A N 1
ATOM 1503 C CA . ASN A 1 191 ? 33.871 5.701 -36.622 1.00 94.81 191 ASN A CA 1
ATOM 1504 C C . ASN A 1 191 ? 32.754 6.207 -37.550 1.00 94.81 191 ASN A C 1
ATOM 1506 O O . ASN A 1 191 ? 32.846 7.325 -38.060 1.00 94.81 191 ASN A O 1
ATOM 1510 N N . GLU A 1 192 ? 31.734 5.383 -37.795 1.00 95.94 192 GLU A N 1
ATOM 1511 C CA . GLU A 1 192 ? 30.661 5.662 -38.751 1.00 95.94 192 GLU A CA 1
ATOM 1512 C C . GLU A 1 192 ? 29.260 5.579 -38.131 1.00 95.94 192 GLU A C 1
ATOM 1514 O O . GLU A 1 192 ? 28.992 4.810 -37.206 1.00 95.94 192 GLU A O 1
ATOM 1519 N N . ILE A 1 193 ? 28.340 6.375 -38.675 1.00 96.19 193 ILE A N 1
ATOM 1520 C CA . ILE A 1 193 ? 26.903 6.302 -38.416 1.00 96.19 193 ILE A CA 1
ATOM 1521 C C . ILE A 1 193 ? 26.216 6.086 -39.757 1.00 96.19 193 ILE A C 1
ATOM 1523 O O . ILE A 1 193 ? 26.244 6.961 -40.623 1.00 96.19 193 ILE A O 1
ATOM 1527 N N . ILE A 1 194 ? 25.570 4.930 -39.899 1.00 96.94 194 ILE A N 1
ATOM 1528 C CA . ILE A 1 194 ? 24.819 4.553 -41.096 1.00 96.94 194 ILE A CA 1
ATOM 1529 C C . ILE A 1 194 ? 23.365 4.307 -40.704 1.00 96.94 194 ILE A C 1
ATOM 1531 O O . ILE A 1 194 ? 23.053 3.374 -39.962 1.00 96.94 194 ILE A O 1
ATOM 1535 N N . ILE A 1 195 ? 22.464 5.137 -41.223 1.00 97.56 195 ILE A N 1
ATOM 1536 C CA . ILE A 1 195 ? 21.017 4.987 -41.071 1.00 97.56 195 ILE A CA 1
ATOM 1537 C C . ILE A 1 195 ? 20.421 4.883 -42.470 1.00 97.56 195 ILE A C 1
ATOM 1539 O O . ILE A 1 195 ? 20.596 5.783 -43.284 1.00 97.56 195 ILE A O 1
ATOM 1543 N N . SER A 1 196 ? 19.702 3.799 -42.748 1.00 97.38 196 SER A N 1
ATOM 1544 C CA . SER A 1 196 ? 18.955 3.623 -43.997 1.00 97.38 196 SER A CA 1
ATOM 1545 C C . SER A 1 196 ? 17.461 3.662 -43.703 1.00 97.38 196 SER A C 1
ATOM 1547 O O . SER A 1 196 ? 16.988 2.932 -42.830 1.00 97.38 196 SER A O 1
ATOM 1549 N N . GLY A 1 197 ? 16.714 4.510 -44.406 1.00 95.88 197 GLY A N 1
ATOM 1550 C CA . GLY A 1 197 ? 15.282 4.690 -44.188 1.00 95.88 197 GLY A CA 1
ATOM 1551 C C . GLY A 1 197 ? 14.944 5.177 -42.774 1.00 95.88 197 GLY A C 1
ATOM 1552 O O . GLY A 1 197 ? 13.936 4.761 -42.199 1.00 95.88 197 GLY A O 1
ATOM 1553 N N . GLY A 1 198 ? 15.780 6.046 -42.202 1.00 96.38 198 GLY A N 1
ATOM 1554 C CA . GLY A 1 198 ? 15.592 6.628 -40.877 1.00 96.38 198 GLY A CA 1
ATOM 1555 C C . GLY A 1 198 ? 14.309 7.448 -40.777 1.00 96.38 198 GLY A C 1
ATOM 1556 O O . GLY A 1 198 ? 13.930 8.166 -41.705 1.00 96.38 198 GLY A O 1
ATOM 1557 N N . ARG A 1 199 ? 13.621 7.338 -39.639 1.00 96.06 199 ARG A N 1
ATOM 1558 C CA . ARG A 1 199 ? 12.359 8.033 -39.355 1.00 96.06 199 ARG A CA 1
ATOM 1559 C C . ARG A 1 199 ? 12.443 8.705 -37.997 1.00 96.06 199 ARG A C 1
ATOM 1561 O O . ARG A 1 199 ? 13.035 8.151 -37.074 1.00 96.06 199 ARG A O 1
ATOM 1568 N N . HIS A 1 200 ? 11.826 9.876 -37.864 1.00 96.00 200 HIS A N 1
ATOM 1569 C CA . HIS A 1 200 ? 11.754 10.549 -36.574 1.00 96.00 200 HIS A CA 1
ATOM 1570 C C . HIS A 1 200 ? 10.625 9.916 -35.732 1.00 96.00 200 HIS A C 1
ATOM 1572 O O . HIS A 1 200 ? 9.452 10.127 -36.053 1.00 96.00 200 HIS A O 1
ATOM 1578 N N . PRO A 1 201 ? 10.923 9.231 -34.608 1.00 94.00 201 PRO A N 1
ATOM 1579 C CA . PRO A 1 201 ? 9.974 8.344 -33.914 1.00 94.00 201 PRO A CA 1
ATOM 1580 C C . PRO A 1 201 ? 8.758 9.059 -33.297 1.00 94.00 201 PRO A C 1
ATOM 1582 O O . PRO A 1 201 ? 7.704 8.459 -33.099 1.00 94.00 201 PRO A O 1
ATOM 1585 N N . VAL A 1 202 ? 8.889 10.352 -32.975 1.00 94.19 202 VAL A N 1
ATOM 1586 C CA . VAL A 1 202 ? 7.769 11.180 -32.484 1.00 94.19 202 VAL A CA 1
ATOM 1587 C C . VAL A 1 202 ? 6.981 11.811 -33.634 1.00 94.19 202 VAL A C 1
ATOM 1589 O O . VAL A 1 202 ? 5.769 11.621 -33.718 1.00 94.19 202 VAL A O 1
ATOM 1592 N N . VAL A 1 203 ? 7.657 12.539 -34.532 1.00 93.81 203 VAL A N 1
ATOM 1593 C CA . VAL A 1 203 ? 7.005 13.262 -35.634 1.00 93.81 203 VAL A CA 1
ATOM 1594 C C . VAL A 1 203 ? 6.238 12.318 -36.554 1.00 93.81 203 VAL A C 1
ATOM 1596 O O . VAL A 1 203 ? 5.115 12.650 -36.920 1.00 93.81 203 VAL A O 1
ATOM 1599 N N . GLU A 1 204 ? 6.762 11.124 -36.863 1.00 92.44 204 GLU A N 1
ATOM 1600 C CA . GLU A 1 204 ? 6.047 10.162 -37.718 1.00 92.44 204 GLU A CA 1
ATOM 1601 C C . GLU A 1 204 ? 4.671 9.775 -37.160 1.00 92.44 204 GLU A C 1
ATOM 1603 O O . GLU A 1 204 ? 3.757 9.475 -37.920 1.00 92.44 204 GLU A O 1
ATOM 1608 N N . ARG A 1 205 ? 4.509 9.826 -35.832 1.00 89.69 205 ARG A N 1
ATOM 1609 C CA . ARG A 1 205 ? 3.262 9.490 -35.138 1.00 89.69 205 ARG A CA 1
ATOM 1610 C C . ARG A 1 205 ? 2.330 10.682 -34.957 1.00 89.69 205 ARG A C 1
ATOM 1612 O O . ARG A 1 205 ? 1.166 10.486 -34.626 1.00 89.69 205 ARG A O 1
ATOM 1619 N N . SER A 1 206 ? 2.835 11.903 -35.118 1.00 89.69 206 SER A N 1
ATOM 1620 C CA . SER A 1 206 ? 2.030 13.128 -35.048 1.00 89.69 206 SER A CA 1
ATOM 1621 C C . SER A 1 206 ? 1.344 13.462 -36.376 1.00 89.69 206 SER A C 1
ATOM 1623 O O . SER A 1 206 ? 0.469 14.325 -36.409 1.00 89.69 206 SER A O 1
ATOM 1625 N N . LEU A 1 207 ? 1.729 12.799 -37.469 1.00 87.19 207 LEU A N 1
ATOM 1626 C CA . LEU A 1 207 ? 1.094 12.963 -38.772 1.00 87.19 207 LEU A CA 1
ATOM 1627 C C . LEU A 1 207 ? -0.216 12.162 -38.809 1.00 87.19 207 LEU A C 1
ATOM 1629 O O . LEU A 1 207 ? -0.207 10.943 -38.668 1.00 87.19 207 LEU A O 1
ATOM 1633 N N . VAL A 1 208 ? -1.344 12.857 -38.975 1.00 76.81 208 VAL A N 1
ATOM 1634 C CA . VAL A 1 208 ? -2.688 12.247 -38.963 1.00 76.81 208 VAL A CA 1
ATOM 1635 C C . VAL A 1 208 ? -3.070 11.704 -40.343 1.00 76.81 208 VAL A C 1
ATOM 1637 O O . VAL A 1 208 ? -3.545 10.578 -40.447 1.00 76.81 208 VAL A O 1
ATOM 1640 N N . ASP A 1 209 ? -2.792 12.474 -41.400 1.00 80.31 209 ASP A N 1
ATOM 1641 C CA . ASP A 1 209 ? -3.261 12.194 -42.769 1.00 80.31 209 ASP A CA 1
ATOM 1642 C C . ASP A 1 209 ? -2.118 11.997 -43.783 1.00 80.31 209 ASP A C 1
ATOM 1644 O O . ASP A 1 209 ? -2.346 11.952 -44.992 1.00 80.31 209 ASP A O 1
ATOM 1648 N N . ALA A 1 210 ? -0.870 11.909 -43.316 1.00 79.44 210 ALA A N 1
ATOM 1649 C CA . ALA A 1 210 ? 0.310 11.819 -44.174 1.00 79.44 210 ALA A CA 1
ATOM 1650 C C . ALA A 1 210 ? 1.320 10.789 -43.659 1.00 79.44 210 ALA A C 1
ATOM 1652 O O . ALA A 1 210 ? 1.512 10.631 -42.456 1.00 79.44 210 ALA A O 1
ATOM 1653 N N . SER A 1 211 ? 2.012 10.116 -44.580 1.00 85.38 211 SER A N 1
ATOM 1654 C CA . SER A 1 211 ? 3.145 9.248 -44.253 1.00 85.38 211 SER A CA 1
ATOM 1655 C C . SER A 1 211 ? 4.420 10.067 -44.046 1.00 85.38 211 SER A C 1
ATOM 1657 O O . SER A 1 211 ? 4.714 10.968 -44.834 1.00 85.38 211 SER A O 1
ATOM 1659 N N . PHE A 1 212 ? 5.217 9.718 -43.036 1.00 92.69 212 PHE A N 1
ATOM 1660 C CA . PHE A 1 212 ? 6.553 10.286 -42.855 1.00 92.69 212 PHE A CA 1
ATOM 1661 C C . PHE A 1 212 ? 7.493 9.827 -43.980 1.00 92.69 212 PHE A C 1
ATOM 1663 O O . PHE A 1 212 ? 7.562 8.636 -44.284 1.00 92.69 212 PHE A O 1
ATOM 1670 N N . VAL A 1 213 ? 8.238 10.757 -44.580 1.00 93.56 213 VAL A N 1
ATOM 1671 C CA . VAL A 1 213 ? 9.253 10.439 -45.596 1.00 93.56 213 VAL A CA 1
ATOM 1672 C C . VAL A 1 213 ? 10.562 10.093 -44.893 1.00 93.56 213 VAL A C 1
ATOM 1674 O O . VAL A 1 213 ? 11.158 10.945 -44.236 1.00 93.56 213 VAL A O 1
ATOM 1677 N N . SER A 1 214 ? 10.997 8.840 -45.010 1.00 95.12 214 SER A N 1
ATOM 1678 C CA . SER A 1 214 ? 12.246 8.366 -44.413 1.00 95.12 214 SER A CA 1
ATOM 1679 C C . SER A 1 214 ? 13.481 8.946 -45.107 1.00 95.12 214 SER A C 1
ATOM 1681 O O . SER A 1 214 ? 13.454 9.141 -46.321 1.00 95.12 214 SER A O 1
ATOM 1683 N N . ASN A 1 215 ? 14.571 9.150 -44.364 1.00 95.94 215 ASN A N 1
ATOM 1684 C CA . ASN A 1 215 ? 15.832 9.670 -44.899 1.00 95.94 215 ASN A CA 1
ATOM 1685 C C . ASN A 1 215 ? 17.019 8.787 -44.512 1.00 95.94 215 ASN A C 1
ATOM 1687 O O . ASN A 1 215 ? 17.054 8.226 -43.416 1.00 95.94 215 ASN A O 1
ATOM 1691 N N . ASP A 1 216 ? 17.998 8.711 -45.405 1.00 97.50 216 ASP A N 1
ATOM 1692 C CA . ASP A 1 216 ? 19.272 8.060 -45.127 1.00 97.50 216 ASP A CA 1
ATOM 1693 C C . ASP A 1 216 ? 20.237 9.046 -44.455 1.00 97.50 216 ASP A C 1
ATOM 1695 O O . ASP A 1 216 ? 20.185 10.254 -44.697 1.00 97.50 216 ASP A O 1
ATOM 1699 N N . THR A 1 217 ? 21.142 8.530 -43.629 1.00 96.75 217 THR A N 1
ATOM 1700 C CA . THR A 1 217 ? 22.219 9.298 -42.999 1.00 96.75 217 THR A CA 1
ATOM 1701 C C . THR A 1 217 ? 23.513 8.504 -43.072 1.00 96.75 217 THR A C 1
ATOM 1703 O O . THR A 1 217 ? 23.551 7.340 -42.677 1.00 96.75 217 THR A O 1
ATOM 1706 N N . TYR A 1 218 ? 24.571 9.155 -43.553 1.00 96.88 218 TYR A N 1
ATOM 1707 C CA . TYR A 1 218 ? 25.940 8.654 -43.513 1.00 96.88 218 TYR A CA 1
ATOM 1708 C C . TYR A 1 218 ? 26.841 9.737 -42.922 1.00 96.88 218 TYR A C 1
ATOM 1710 O O . TYR A 1 218 ? 26.888 10.857 -43.436 1.00 96.88 218 TYR A O 1
ATOM 1718 N N . LEU A 1 219 ? 27.519 9.405 -41.829 1.00 96.44 219 LEU A N 1
ATOM 1719 C CA . LEU A 1 219 ? 28.561 10.219 -41.212 1.00 96.44 219 LEU A CA 1
ATOM 1720 C C . LEU A 1 219 ? 29.749 9.316 -40.908 1.00 96.44 219 LEU A C 1
ATOM 1722 O O . LEU A 1 219 ? 29.558 8.193 -40.449 1.00 96.44 219 LEU A O 1
ATOM 1726 N N . SER A 1 220 ? 30.958 9.814 -41.134 1.00 96.19 220 SER A N 1
ATOM 1727 C CA . SER A 1 220 ? 32.196 9.077 -40.883 1.00 96.19 220 SER A CA 1
ATOM 1728 C C . SER A 1 220 ? 33.330 10.035 -40.547 1.00 96.19 220 SER A C 1
ATOM 1730 O O . SER A 1 220 ? 33.402 11.141 -41.089 1.00 96.19 220 SER A O 1
ATOM 1732 N N . ASN A 1 221 ? 34.244 9.603 -39.678 1.00 94.81 221 ASN A N 1
ATOM 1733 C CA . ASN A 1 221 ? 35.446 10.375 -39.372 1.00 94.81 221 ASN A CA 1
ATOM 1734 C C . ASN A 1 221 ? 36.475 10.406 -40.512 1.00 94.81 221 ASN A C 1
ATOM 1736 O O . ASN A 1 221 ? 37.408 11.200 -40.423 1.00 94.81 221 ASN A O 1
ATOM 1740 N N . ASP A 1 222 ? 36.317 9.608 -41.566 1.00 93.94 222 ASP A N 1
ATOM 1741 C CA . ASP A 1 222 ? 37.313 9.523 -42.638 1.00 93.94 222 ASP A CA 1
ATOM 1742 C C . ASP A 1 222 ? 36.955 10.399 -43.848 1.00 93.94 222 ASP A C 1
ATOM 1744 O O . ASP A 1 222 ? 37.813 11.101 -44.384 1.00 93.94 222 ASP A O 1
ATOM 1748 N N . ASP A 1 223 ? 35.689 10.390 -44.274 1.00 92.62 223 ASP A N 1
AT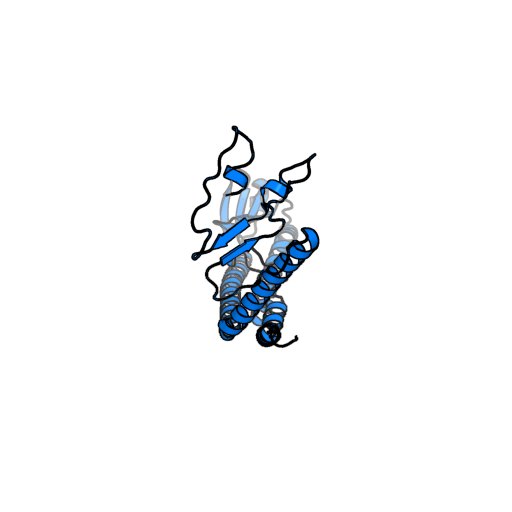OM 1749 C CA . ASP A 1 223 ? 35.249 10.999 -45.536 1.00 92.62 223 ASP A CA 1
ATOM 1750 C C . ASP A 1 223 ? 34.006 11.902 -45.420 1.00 92.62 223 ASP A C 1
ATOM 1752 O O . ASP A 1 223 ? 33.817 12.784 -46.260 1.00 92.62 223 ASP A O 1
ATOM 1756 N N . ALA A 1 224 ? 33.185 11.747 -44.375 1.00 92.56 224 ALA A N 1
ATOM 1757 C CA . ALA A 1 224 ? 31.915 12.463 -44.216 1.00 92.56 224 ALA A CA 1
ATOM 1758 C C . ALA A 1 224 ? 31.711 13.007 -42.791 1.00 92.56 224 ALA A C 1
ATOM 1760 O O . ALA A 1 224 ? 30.735 12.687 -42.114 1.00 92.56 224 ALA A O 1
ATOM 1761 N N . GLN A 1 225 ? 32.638 13.853 -42.333 1.00 93.12 225 GLN A N 1
ATOM 1762 C CA . GLN A 1 225 ? 32.620 14.412 -40.972 1.00 93.12 225 GLN A CA 1
ATOM 1763 C C . GLN A 1 225 ? 31.576 15.519 -40.756 1.00 93.12 225 GLN A C 1
ATOM 1765 O O . GLN A 1 225 ? 31.148 15.759 -39.628 1.00 93.12 225 GLN A O 1
ATOM 1770 N N . LEU A 1 226 ? 31.194 16.236 -41.818 1.00 93.50 226 LEU A N 1
ATOM 1771 C CA . LEU A 1 226 ? 30.311 17.401 -41.743 1.00 93.50 226 LEU A CA 1
ATOM 1772 C C . LEU A 1 226 ? 29.260 17.355 -42.853 1.00 93.50 226 LEU A C 1
ATOM 1774 O O . LEU A 1 226 ? 29.597 17.259 -44.032 1.00 93.50 226 LEU A O 1
ATOM 1778 N N . ILE A 1 227 ? 27.990 17.525 -42.480 1.00 93.00 227 ILE A N 1
ATOM 1779 C CA . ILE A 1 227 ? 26.878 17.690 -43.423 1.00 93.00 227 ILE A CA 1
ATOM 1780 C C . ILE A 1 227 ? 26.454 19.160 -43.438 1.00 93.00 227 ILE A C 1
ATOM 1782 O O . ILE A 1 227 ? 25.987 19.697 -42.434 1.00 93.00 227 ILE A O 1
ATOM 1786 N N . ILE A 1 228 ? 26.569 19.812 -44.599 1.00 94.06 228 ILE A N 1
ATOM 1787 C CA . ILE A 1 228 ? 26.002 21.148 -44.826 1.00 94.06 228 ILE A CA 1
ATOM 1788 C C . ILE A 1 228 ? 24.585 20.982 -45.381 1.00 94.06 228 ILE A C 1
ATOM 1790 O O . ILE A 1 228 ? 24.383 20.812 -46.584 1.00 94.06 228 ILE A O 1
ATOM 1794 N N . LEU A 1 229 ? 23.589 21.028 -44.495 1.00 94.06 229 LEU A N 1
ATOM 1795 C CA . LEU A 1 229 ? 22.186 20.847 -44.862 1.00 94.06 229 LEU A CA 1
ATOM 1796 C C . LEU A 1 229 ? 21.532 22.186 -45.240 1.00 94.06 229 LEU A C 1
ATOM 1798 O O . LEU A 1 229 ? 21.265 23.031 -44.386 1.00 94.06 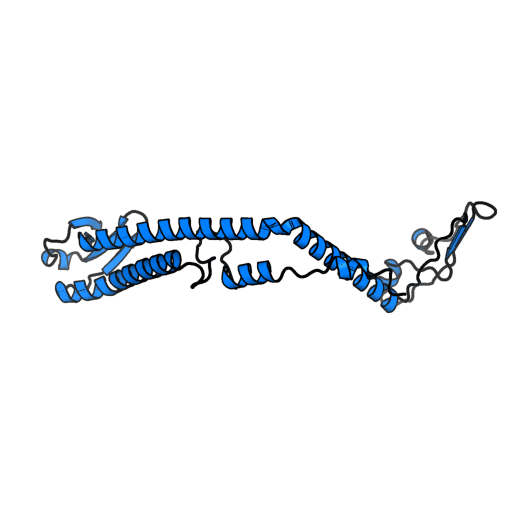229 LEU A O 1
ATOM 1802 N N . THR A 1 230 ? 21.235 22.372 -46.527 1.00 94.38 230 THR A N 1
ATOM 1803 C CA . THR A 1 230 ? 20.537 23.562 -47.045 1.00 94.38 230 THR A CA 1
ATOM 1804 C C . THR A 1 230 ? 19.172 23.197 -47.623 1.00 94.38 230 THR A C 1
ATOM 1806 O O . THR A 1 230 ? 18.907 22.048 -47.962 1.00 94.38 230 THR A O 1
ATOM 1809 N N . GLY A 1 231 ? 18.261 24.167 -47.686 1.00 93.06 231 GLY A N 1
ATOM 1810 C CA . GLY A 1 231 ? 16.914 23.960 -48.216 1.00 93.06 231 GLY A CA 1
ATOM 1811 C C . GLY A 1 231 ? 15.927 25.026 -47.738 1.00 93.06 231 GLY A C 1
ATOM 1812 O O . GLY A 1 231 ? 16.213 25.725 -46.758 1.00 93.06 231 GLY A O 1
ATOM 1813 N N . PRO A 1 232 ? 14.757 25.154 -48.385 1.00 93.75 232 PRO A N 1
ATOM 1814 C CA . PRO A 1 232 ? 13.757 26.168 -48.052 1.00 93.75 232 PRO A CA 1
ATOM 1815 C C . PRO A 1 232 ? 13.186 25.986 -46.638 1.00 93.75 232 PRO A C 1
ATOM 1817 O O . PRO A 1 232 ? 13.332 24.935 -46.012 1.00 93.75 232 PRO A O 1
ATOM 1820 N N . ASN A 1 233 ? 12.534 27.014 -46.094 1.00 88.44 233 ASN A N 1
ATOM 1821 C CA . ASN A 1 233 ? 11.850 26.889 -44.803 1.00 88.44 233 ASN A CA 1
ATOM 1822 C C . ASN A 1 233 ? 10.796 25.773 -44.848 1.00 88.44 233 ASN A C 1
ATOM 1824 O O . ASN A 1 233 ? 10.216 25.506 -45.895 1.00 88.44 233 ASN A O 1
ATOM 1828 N N . MET A 1 234 ? 10.582 25.109 -43.705 1.00 85.00 234 MET A N 1
ATOM 1829 C CA . MET A 1 234 ? 9.631 23.993 -43.550 1.00 85.00 234 MET A CA 1
ATOM 1830 C C . MET A 1 234 ? 9.963 22.731 -44.374 1.00 85.00 234 MET A C 1
ATOM 1832 O O . MET A 1 234 ? 9.167 21.803 -44.411 1.00 85.00 234 MET A O 1
ATOM 1836 N N . SER A 1 235 ? 11.165 22.626 -44.956 1.00 87.44 235 SER A N 1
ATOM 1837 C CA . SER A 1 235 ? 11.609 21.440 -45.711 1.00 87.44 235 SER A CA 1
ATOM 1838 C C . SER A 1 235 ? 12.051 20.247 -44.845 1.00 87.44 235 SER A C 1
ATOM 1840 O O . SER A 1 235 ? 12.758 19.374 -45.334 1.00 87.44 235 SER A O 1
ATOM 1842 N N . GLY A 1 236 ? 11.738 20.239 -43.546 1.00 89.38 236 GLY A N 1
ATOM 1843 C CA . GLY A 1 236 ? 12.099 19.140 -42.640 1.00 89.38 236 GLY A CA 1
ATOM 1844 C C . GLY A 1 236 ? 13.557 19.104 -42.158 1.00 89.38 236 GLY A C 1
ATOM 1845 O O . GLY A 1 236 ? 13.923 18.156 -41.476 1.00 89.38 236 GLY A O 1
ATOM 1846 N N . LYS A 1 237 ? 14.389 20.126 -42.430 1.00 94.12 237 LYS A N 1
ATOM 1847 C CA . LYS A 1 237 ? 15.811 20.148 -42.001 1.00 94.12 237 LYS A CA 1
ATOM 1848 C C . LYS A 1 237 ? 16.002 19.896 -40.500 1.00 94.12 237 LYS A C 1
ATOM 1850 O O . LYS A 1 237 ? 16.844 19.097 -40.125 1.00 94.12 237 LYS A O 1
ATOM 1855 N N . SER A 1 238 ? 15.205 20.552 -39.654 1.00 93.56 238 SER A N 1
ATOM 1856 C CA . SER A 1 238 ? 15.257 20.381 -38.192 1.00 93.56 238 SER A CA 1
ATOM 1857 C C . SER A 1 238 ? 14.644 19.072 -37.698 1.00 93.56 238 SER A C 1
ATOM 1859 O O . SER A 1 238 ? 14.802 18.751 -36.536 1.00 93.56 238 SER A O 1
ATOM 1861 N N . THR A 1 239 ? 13.885 18.372 -38.541 1.00 93.50 239 THR A N 1
ATOM 1862 C CA . THR A 1 239 ? 13.323 17.047 -38.235 1.00 93.50 239 THR A CA 1
ATOM 1863 C C . THR A 1 239 ? 14.271 15.929 -38.664 1.00 93.50 239 THR A C 1
ATOM 1865 O O . THR A 1 239 ? 14.175 14.820 -38.153 1.00 93.50 239 THR A O 1
ATOM 1868 N N . TYR A 1 240 ? 15.137 16.212 -39.640 1.00 94.06 240 TYR A N 1
ATOM 1869 C CA . TYR A 1 240 ? 16.207 15.322 -40.072 1.00 94.06 240 TYR A CA 1
ATOM 1870 C C . TYR A 1 240 ? 17.364 15.275 -39.063 1.00 94.06 240 TYR A C 1
ATOM 1872 O O . TYR A 1 240 ? 17.892 14.195 -38.818 1.00 94.06 240 TYR A O 1
ATOM 1880 N N . LEU A 1 241 ? 17.756 16.437 -38.519 1.00 91.06 241 LEU A N 1
ATOM 1881 C CA . LEU A 1 241 ? 18.732 16.551 -37.425 1.00 91.06 241 LEU A CA 1
ATOM 1882 C C . LEU A 1 241 ? 18.153 16.016 -36.112 1.00 91.06 241 LEU A C 1
ATOM 1884 O O . LEU A 1 241 ? 18.924 15.370 -35.372 1.00 91.06 241 LEU A O 1
#

Sequence (241 aa):
GDSLINWLRDELKPCPEFATLIAEAIVDQPPAGLDEGGVIRPGFSQDLDSLRLMSKNAKQYLANLERQERERTGIKSLKVGYNKVFGYYIEVSKPNLGQVPQDYIRKQTLVGGERFFTPELKEYESLILNAQERIAELEASLFRQICHQVGTASEQILAVANAIANVDVFSSLAEVALRHSYVRPRVTTDNEIIISGGRHPVVERSLVDASFVSNDTYLSNDDAQLIILTGPNMSGKSTYL

pLDDT: mean 91.91, std 5.94, range [47.66, 97.56]

Organism: NCBI:txid412755